Protein AF-A0A8X7SXX4-F1 (afdb_monomer_lite)

InterPro domains:
  IPR013894 RecQ mediated genome instability protein 1, OB-fold domain [PF08585] (83-228)
  IPR013894 RecQ mediated genome instability protein 1, OB-fold domain [PF08585] (248-287)
  IPR042470 RecQ mediated genome instability protein, N-terminal OB-fold domain superfamily [G3DSA:2.40.50.770] (73-298)
  IPR049363 RMI1, N-terminal domain [PF21000] (26-77)

Secondary structure (DSSP, 8-state):
----------------SS-HHHHHHHHHHSTT--B-HHHHHHHHHHHHHHTS-SS--HHHHHHHHHHHHHHS-HHHHBSS--S-TTTTT-SEEEESBTTBPEEEEEEEEEESSS-HHHHHHHHHHHHHHHHSPP---------S--SSSHHHHHHHHHHHHHHHTTSTTS---S-TTSHHHHHHHHHHTT-SS---PPP--EEEEEE-SS-SS-EEEEESS--TT--SSPPPGGG--SS-----SPPP--TT-EEEESSEEEETTEEEE-BTTEEEEE---HHHHHTHHHHHHHHHHHHTTPPPPPPPPPTT--

Foldseek 3Di:
DDDDDDPPDPDPPDPQLDDPLLVVVCCQVAVLFAWDSVLLSVQSVCCCPPPADVDDDPVVSNVSSVQVVQADFLLNGTDDFSDDPCLQQDQKDWAAAQRHWHKKFFLAKDFPVDALVVVLVLLVVVVVVVVDDPDDPPDPPPPDDDDPPPVVVVVVVVVVVVVVVVPPPDDDDDDPPVVVVVVVVVVCVVPPQRDDDPRDKMWTFIGSSHDPGTQIEIALDDDLLEDQRADDPVVPPDDDDPPPHRHYQEGSWMKIAHTFMRHNRYTHDDPPRMDGPGYYHVVSRVCHSLNSNQVSCVVVVHHRDDDDDPPDPD

Organism: NCBI:txid13291

Structure (mmCIF, N/CA/C/O backbone):
data_AF-A0A8X7SXX4-F1
#
_entry.id   AF-A0A8X7SXX4-F1
#
loop_
_atom_site.group_PDB
_atom_site.id
_atom_site.type_symbol
_atom_site.label_atom_id
_atom_site.label_alt_id
_atom_site.label_comp_id
_atom_site.label_asym_id
_atom_site.label_entity_id
_atom_site.label_seq_id
_atom_site.pdbx_PDB_ins_code
_atom_site.Cartn_x
_atom_site.Cartn_y
_atom_site.Cartn_z
_atom_site.occupancy
_atom_site.B_iso_or_equiv
_atom_site.auth_seq_id
_atom_site.auth_comp_id
_atom_site.auth_asym_id
_atom_site.auth_atom_id
_atom_site.pdbx_PDB_model_num
ATOM 1 N N . MET A 1 1 ? -3.575 -12.608 67.958 1.00 45.16 1 MET A N 1
ATOM 2 C CA . MET A 1 1 ? -3.398 -13.347 66.689 1.00 45.16 1 MET A CA 1
ATOM 3 C C . MET A 1 1 ? -4.067 -12.538 65.595 1.00 45.16 1 MET A C 1
ATOM 5 O O . MET A 1 1 ? -5.191 -12.101 65.791 1.00 45.16 1 MET A O 1
ATOM 9 N N . ALA A 1 2 ? -3.289 -12.184 64.574 1.00 38.66 2 ALA A N 1
ATOM 10 C CA . ALA A 1 2 ? -3.489 -11.009 63.735 1.00 38.66 2 ALA A CA 1
ATOM 11 C C . ALA A 1 2 ? -4.522 -11.199 62.613 1.00 38.66 2 ALA A C 1
ATOM 13 O O . ALA A 1 2 ? -4.644 -12.270 62.027 1.00 38.66 2 ALA A O 1
ATOM 14 N N . SER A 1 3 ? -5.224 -10.097 62.354 1.00 41.34 3 SER A N 1
ATOM 15 C CA . SER A 1 3 ? -6.199 -9.839 61.295 1.00 41.34 3 SER A CA 1
ATOM 16 C C . SER A 1 3 ? -5.570 -9.915 59.897 1.00 41.34 3 SER A C 1
ATOM 18 O O . SER A 1 3 ? -4.515 -9.326 59.660 1.00 41.34 3 SER A O 1
ATOM 20 N N . ALA A 1 4 ? -6.232 -10.616 58.973 1.00 41.28 4 ALA A N 1
ATOM 21 C CA . ALA A 1 4 ? -5.880 -10.658 57.558 1.00 41.28 4 ALA A CA 1
ATOM 22 C C . ALA A 1 4 ? -6.570 -9.500 56.817 1.00 41.28 4 ALA A C 1
ATOM 24 O O . ALA A 1 4 ? -7.784 -9.503 56.611 1.00 41.28 4 ALA A O 1
ATOM 25 N N . GLY A 1 5 ? -5.780 -8.493 56.442 1.00 37.94 5 GLY A N 1
ATOM 26 C CA . GLY A 1 5 ? -6.218 -7.354 55.643 1.00 37.94 5 GLY A CA 1
ATOM 27 C C . GLY A 1 5 ? -6.451 -7.735 54.181 1.00 37.94 5 GLY A C 1
ATOM 28 O O . GLY A 1 5 ? -5.571 -8.280 53.518 1.00 37.94 5 GLY A O 1
ATOM 29 N N . SER A 1 6 ? -7.642 -7.410 53.677 1.00 45.16 6 SER A N 1
ATOM 30 C CA . SER A 1 6 ? -7.956 -7.391 52.248 1.00 45.16 6 SER A CA 1
ATOM 31 C C . SER A 1 6 ? -7.298 -6.176 51.595 1.00 45.16 6 SER A C 1
ATOM 33 O O . SER A 1 6 ? -7.773 -5.051 51.737 1.00 45.16 6 SER A O 1
ATOM 35 N N . SER A 1 7 ? -6.209 -6.400 50.864 1.00 41.97 7 SER A N 1
ATOM 36 C CA . SER A 1 7 ? -5.606 -5.386 49.999 1.00 41.97 7 SER A CA 1
ATOM 37 C C . SER A 1 7 ? -6.405 -5.277 48.701 1.00 41.97 7 SER A C 1
ATOM 39 O O . SER A 1 7 ? -6.141 -5.981 47.727 1.00 41.97 7 SER A O 1
ATOM 41 N N . SER A 1 8 ? -7.393 -4.381 48.702 1.00 41.97 8 SER A N 1
ATOM 42 C CA . SER A 1 8 ? -8.000 -3.848 47.483 1.00 41.97 8 SER A CA 1
ATOM 43 C C . SER A 1 8 ? -6.924 -3.104 46.690 1.00 41.97 8 SER A C 1
ATOM 45 O O . SER A 1 8 ? -6.393 -2.081 47.128 1.00 41.97 8 SER A O 1
ATOM 47 N N . ARG A 1 9 ? -6.546 -3.660 45.539 1.00 45.72 9 ARG A N 1
ATOM 48 C CA . ARG A 1 9 ? -5.558 -3.086 44.628 1.00 45.72 9 ARG A CA 1
ATOM 49 C C . ARG A 1 9 ? -6.238 -1.961 43.843 1.00 45.72 9 ARG A C 1
ATOM 51 O O . ARG A 1 9 ? -6.818 -2.207 42.792 1.00 45.72 9 ARG A O 1
ATOM 58 N N . ASN A 1 10 ? -6.177 -0.736 44.363 1.00 44.62 10 ASN A N 1
ATOM 59 C CA . ASN A 1 10 ? -6.456 0.474 43.587 1.00 44.62 10 ASN A CA 1
ATOM 60 C C . ASN A 1 10 ? -5.426 0.563 42.451 1.00 44.62 10 ASN A C 1
ATOM 62 O O . ASN A 1 10 ? -4.288 0.977 42.672 1.00 44.62 10 ASN A O 1
ATOM 66 N N . GLN A 1 11 ? -5.804 0.140 41.244 1.00 46.06 11 GLN A N 1
ATOM 67 C CA . GLN A 1 11 ? -5.115 0.574 40.032 1.00 46.06 11 GLN A CA 1
ATOM 68 C C . GLN A 1 11 ? -5.484 2.045 39.792 1.00 46.06 11 GLN A C 1
ATOM 70 O O . GLN A 1 11 ? -6.673 2.371 39.835 1.00 46.06 11 GLN A O 1
ATOM 75 N N . PRO A 1 12 ? -4.511 2.945 39.568 1.00 45.12 12 PRO A N 1
ATOM 76 C CA . PRO A 1 12 ? -4.827 4.289 39.116 1.00 45.12 12 PRO A CA 1
ATOM 77 C C . PRO A 1 12 ? -5.514 4.171 37.755 1.00 45.12 12 PRO A C 1
ATOM 79 O O . PRO A 1 12 ? -5.000 3.501 36.860 1.00 45.12 12 PRO A O 1
ATOM 82 N N . ALA A 1 13 ? -6.688 4.788 37.613 1.00 44.53 13 ALA A N 1
ATOM 83 C CA . ALA A 1 13 ? -7.312 4.974 36.314 1.00 44.53 13 ALA A CA 1
ATOM 84 C C . ALA A 1 13 ? -6.315 5.748 35.445 1.00 44.53 13 ALA A C 1
ATOM 86 O O . ALA A 1 13 ? -6.066 6.931 35.678 1.00 44.53 13 ALA A O 1
ATOM 87 N N . THR A 1 14 ? -5.675 5.064 34.503 1.00 50.44 14 THR A N 1
ATOM 88 C CA . THR A 1 14 ? -4.884 5.726 33.478 1.00 50.44 14 THR A CA 1
ATOM 89 C C . THR A 1 14 ? -5.873 6.560 32.673 1.00 50.44 14 THR A C 1
ATOM 91 O O . THR A 1 14 ? -6.772 6.020 32.028 1.00 50.44 14 THR A O 1
ATOM 94 N N . ASN A 1 15 ? -5.770 7.887 32.775 1.00 59.28 15 ASN A N 1
ATOM 95 C CA . ASN A 1 15 ? -6.481 8.813 31.898 1.00 59.28 15 ASN A CA 1
ATOM 96 C C . ASN A 1 15 ? -5.912 8.631 30.487 1.00 59.28 15 ASN A C 1
ATOM 98 O O . ASN A 1 15 ? -5.063 9.399 30.049 1.00 59.28 15 ASN A O 1
ATOM 102 N N . SER A 1 16 ? -6.311 7.557 29.809 1.00 74.62 16 SER A N 1
ATOM 103 C CA . SER A 1 16 ? -5.963 7.350 28.414 1.00 74.62 16 SER A CA 1
ATOM 104 C C . SER A 1 16 ? -6.701 8.405 27.602 1.00 74.62 16 SER A C 1
ATOM 106 O O . SER A 1 16 ? -7.929 8.494 27.660 1.00 74.62 16 SER A O 1
ATOM 108 N N . VAL A 1 17 ? -5.943 9.213 26.864 1.00 88.69 17 VAL A N 1
ATOM 109 C CA . VAL A 1 17 ? -6.475 10.226 25.942 1.00 88.69 17 VAL A CA 1
ATOM 110 C C . VAL A 1 17 ? -7.283 9.568 24.814 1.00 88.69 17 VAL A C 1
ATOM 112 O O . VAL A 1 17 ? -8.160 10.192 24.222 1.00 88.69 17 VAL A O 1
ATOM 115 N N . VAL A 1 18 ? -7.048 8.277 24.558 1.00 93.19 18 VAL A N 1
ATOM 116 C CA . VAL A 1 18 ? -7.695 7.498 23.502 1.00 93.19 18 VAL A CA 1
ATOM 117 C C . VAL A 1 18 ? -9.044 6.946 23.980 1.00 93.19 18 VAL A C 1
ATOM 119 O O . VAL A 1 18 ? -9.093 6.095 24.874 1.00 93.19 18 VAL A O 1
ATOM 122 N N . PRO A 1 19 ? -10.168 7.331 23.348 1.00 94.06 19 PRO A N 1
ATOM 123 C CA . PRO A 1 19 ? -11.470 6.776 23.697 1.00 94.06 19 PRO A CA 1
ATOM 124 C C . PRO A 1 19 ? -11.554 5.272 23.399 1.00 94.06 19 PRO A C 1
ATOM 126 O O . PRO A 1 19 ? -11.211 4.818 22.306 1.00 94.06 19 PRO A O 1
ATOM 129 N N . ALA A 1 20 ? -12.112 4.487 24.325 1.00 94.88 20 ALA A N 1
ATOM 130 C CA . ALA A 1 20 ? -12.227 3.030 24.173 1.00 94.88 20 ALA A CA 1
ATOM 131 C C . ALA A 1 20 ? -12.989 2.595 22.902 1.00 94.88 20 ALA A C 1
ATOM 133 O O . ALA A 1 20 ? -12.678 1.557 22.309 1.00 94.88 20 ALA A O 1
ATOM 134 N N . VAL A 1 21 ? -13.963 3.401 22.459 1.00 96.12 21 VAL A N 1
ATOM 135 C CA . VAL A 1 21 ? -14.714 3.201 21.209 1.00 96.12 21 VAL A CA 1
ATOM 136 C C . VAL A 1 21 ? -13.793 3.206 19.985 1.00 96.12 21 VAL A C 1
ATOM 138 O O . VAL A 1 21 ? -13.957 2.359 19.106 1.00 96.12 21 VAL A O 1
ATOM 141 N N . LEU A 1 22 ? -12.792 4.088 19.948 1.00 96.69 22 LEU A N 1
ATOM 142 C CA . LEU A 1 22 ? -11.830 4.173 18.851 1.00 96.69 22 LEU A CA 1
ATOM 143 C C . LEU A 1 22 ? -10.960 2.915 18.781 1.00 96.69 22 LEU A C 1
ATOM 145 O O . LEU A 1 22 ? -10.872 2.279 17.730 1.00 96.69 22 LEU A O 1
ATOM 149 N N . SER A 1 23 ? -10.383 2.495 19.910 1.00 96.62 23 SER A N 1
ATOM 150 C CA . SER A 1 23 ? -9.564 1.278 19.969 1.00 96.62 23 SER A CA 1
ATOM 151 C C . SER A 1 23 ? -10.379 0.027 19.634 1.00 96.62 23 SER A C 1
ATOM 153 O O . SER A 1 23 ? -9.883 -0.881 18.966 1.00 96.62 23 SER A O 1
ATOM 155 N N . SER A 1 24 ? -11.638 -0.035 20.081 1.00 97.12 24 SER A N 1
ATOM 156 C CA . SER A 1 24 ? -12.545 -1.131 19.734 1.00 97.12 24 SER A CA 1
ATOM 157 C C . SER A 1 24 ? -12.860 -1.152 18.240 1.00 97.12 24 SER A C 1
ATOM 159 O O . SER A 1 24 ? -12.892 -2.226 17.641 1.00 97.12 24 SER A O 1
ATOM 161 N N . TRP A 1 25 ? -13.081 0.014 17.631 1.00 97.94 25 TRP A N 1
ATOM 162 C CA . TRP A 1 25 ? -13.337 0.124 16.200 1.00 97.94 25 TRP A CA 1
ATOM 163 C C . TRP A 1 25 ? -12.118 -0.293 15.370 1.00 97.94 25 TRP A C 1
ATOM 165 O O . TRP A 1 25 ? -12.267 -1.097 14.453 1.00 97.94 25 TRP A O 1
ATOM 175 N N . LEU A 1 26 ? -10.912 0.167 15.727 1.00 97.31 26 LEU A N 1
ATOM 176 C CA . LEU A 1 26 ? -9.669 -0.213 15.041 1.00 97.31 26 LEU A CA 1
ATOM 177 C C . LEU A 1 26 ? -9.441 -1.726 15.094 1.00 97.31 26 LEU A C 1
ATOM 179 O O . LEU A 1 26 ? -9.189 -2.340 14.061 1.00 97.31 26 LEU A O 1
ATOM 183 N N . ARG A 1 27 ? -9.623 -2.345 16.269 1.00 96.44 27 ARG A N 1
ATOM 184 C CA . ARG A 1 27 ? -9.527 -3.806 16.432 1.00 96.44 27 ARG A CA 1
ATOM 185 C C . ARG A 1 27 ? -10.579 -4.564 15.623 1.00 96.44 27 ARG A C 1
ATOM 187 O O . ARG A 1 27 ? -10.294 -5.642 15.117 1.00 96.44 27 ARG A O 1
ATOM 194 N N . ALA A 1 28 ? -11.785 -4.018 15.490 1.00 96.81 28 ALA A N 1
ATOM 195 C CA . ALA A 1 28 ? -12.828 -4.626 14.669 1.00 96.81 28 ALA A CA 1
ATOM 196 C C . ALA A 1 28 ? -12.540 -4.481 13.164 1.00 96.81 28 ALA A C 1
ATOM 198 O O . ALA A 1 28 ? -12.795 -5.408 12.396 1.00 96.81 28 ALA A O 1
ATOM 199 N N . ARG A 1 29 ? -12.008 -3.330 12.734 1.00 96.94 29 ARG A N 1
ATOM 200 C CA . ARG A 1 29 ? -11.722 -3.032 11.325 1.00 96.94 29 ARG A CA 1
ATOM 201 C C . ARG A 1 29 ? -10.454 -3.724 10.818 1.00 96.94 29 ARG A C 1
ATOM 203 O O . ARG A 1 29 ? -10.450 -4.212 9.686 1.00 96.94 29 ARG A O 1
ATOM 210 N N . TYR A 1 30 ? -9.419 -3.786 11.651 1.00 97.19 30 TYR A N 1
ATOM 211 C CA . TYR A 1 30 ? -8.097 -4.334 11.342 1.00 97.19 30 TYR A CA 1
ATOM 212 C C . TYR A 1 30 ? -7.694 -5.406 12.373 1.00 97.19 30 TYR A C 1
ATOM 214 O O . TYR A 1 30 ? -6.759 -5.221 13.147 1.00 97.19 30 TYR A O 1
ATOM 222 N N . PRO A 1 31 ? -8.387 -6.555 12.404 1.00 95.81 31 PRO A N 1
ATOM 223 C CA . PRO A 1 31 ? -8.278 -7.540 13.488 1.00 95.81 31 PRO A CA 1
ATOM 224 C C . PRO A 1 31 ? -6.948 -8.300 13.562 1.00 95.81 31 PRO A C 1
ATOM 226 O O . PRO A 1 31 ? -6.726 -9.044 14.518 1.00 95.81 31 PRO A O 1
ATOM 229 N N . THR A 1 32 ? -6.084 -8.192 12.553 1.00 96.25 32 THR A N 1
ATOM 230 C CA . THR A 1 32 ? -4.727 -8.763 12.593 1.00 96.25 32 THR A CA 1
ATOM 231 C C . THR A 1 32 ? -3.668 -7.738 12.967 1.00 96.25 32 THR A C 1
ATOM 233 O O . THR A 1 32 ? -2.547 -8.135 13.249 1.00 96.25 32 THR A O 1
ATOM 236 N N . MET A 1 33 ? -3.998 -6.446 12.939 1.00 95.69 33 MET A N 1
ATOM 237 C CA . MET A 1 33 ? -3.056 -5.364 13.177 1.00 95.69 33 MET A CA 1
ATOM 238 C C . MET A 1 33 ? -3.139 -4.907 14.631 1.00 95.69 33 MET A C 1
ATOM 240 O O . MET A 1 33 ? -4.225 -4.661 15.158 1.00 95.69 33 MET A O 1
ATOM 244 N N . THR A 1 34 ? -1.977 -4.714 15.244 1.00 97.06 34 THR A N 1
ATOM 245 C CA . THR A 1 34 ? -1.856 -4.028 16.531 1.00 97.06 34 THR A CA 1
ATOM 246 C C . THR A 1 34 ? -1.282 -2.643 16.273 1.00 97.06 34 THR A C 1
ATOM 248 O O . THR A 1 34 ? -0.132 -2.518 15.859 1.00 97.06 34 THR A O 1
ATOM 251 N N . VAL A 1 35 ? -2.099 -1.610 16.482 1.00 97.25 35 VAL A N 1
ATOM 252 C CA . VAL A 1 35 ? -1.667 -0.208 16.381 1.00 97.25 35 VAL A CA 1
ATOM 253 C C . VAL A 1 35 ? -0.762 0.117 17.567 1.00 97.25 35 VAL A C 1
ATOM 255 O O . VAL A 1 35 ? -1.094 -0.253 18.696 1.00 97.25 35 VAL A O 1
ATOM 258 N N . ARG A 1 36 ? 0.353 0.809 17.314 1.00 97.50 36 ARG A N 1
ATOM 259 C CA . ARG A 1 36 ? 1.262 1.292 18.358 1.00 97.50 36 ARG A CA 1
ATOM 260 C C . ARG A 1 36 ? 0.531 2.304 19.239 1.00 97.50 36 ARG A C 1
ATOM 262 O O . ARG A 1 36 ? -0.036 3.273 18.732 1.00 97.50 36 ARG A O 1
ATOM 269 N N . GLN A 1 37 ? 0.539 2.086 20.553 1.00 96.44 37 GLN A N 1
ATOM 270 C CA . GLN A 1 37 ? -0.236 2.915 21.486 1.00 96.44 37 GLN A CA 1
ATOM 271 C C . GLN A 1 37 ? 0.242 4.373 21.485 1.00 96.44 37 GLN A C 1
ATOM 273 O O . GLN A 1 37 ? -0.587 5.274 21.412 1.00 96.44 37 GLN A O 1
ATOM 278 N N . GLU A 1 38 ? 1.559 4.592 21.477 1.00 96.75 38 GLU A N 1
ATOM 279 C CA . GLU A 1 38 ? 2.169 5.931 21.443 1.00 96.75 38 GLU A CA 1
ATOM 280 C C . GLU A 1 38 ? 1.776 6.707 20.177 1.00 96.75 38 GLU A C 1
ATOM 282 O O . GLU A 1 38 ? 1.429 7.884 20.242 1.00 96.75 38 GLU A O 1
ATOM 287 N N . TRP A 1 39 ? 1.749 6.027 19.023 1.00 97.75 39 TRP A N 1
ATOM 288 C CA . TRP A 1 39 ? 1.291 6.623 17.766 1.00 97.75 39 TRP A CA 1
ATOM 289 C C . TRP A 1 39 ? -0.192 7.005 17.837 1.00 97.75 39 TRP A C 1
ATOM 291 O O . TRP A 1 39 ? -0.580 8.087 17.400 1.00 97.75 39 TRP A O 1
ATOM 301 N N . LEU A 1 40 ? -1.033 6.135 18.407 1.00 97.69 40 LEU A N 1
ATOM 302 C CA . LEU A 1 40 ? -2.470 6.382 18.517 1.00 97.69 40 LEU A CA 1
ATOM 303 C C . LEU A 1 40 ? -2.786 7.538 19.475 1.00 97.69 40 LEU A C 1
ATOM 305 O O . LEU A 1 40 ? -3.660 8.348 19.169 1.00 97.69 40 LEU A O 1
ATOM 309 N N . GLU A 1 41 ? -2.085 7.621 20.605 1.00 97.06 41 GLU A N 1
ATOM 310 C CA . GLU A 1 41 ? -2.193 8.726 21.565 1.00 97.06 41 GLU A CA 1
ATOM 311 C C . GLU A 1 41 ? -1.802 10.052 20.912 1.00 97.06 41 GLU A C 1
ATOM 313 O O . GLU A 1 41 ? -2.634 10.958 20.855 1.00 97.06 41 GLU A O 1
ATOM 318 N N . GLY A 1 42 ? -0.615 10.120 20.298 1.00 96.69 42 GLY A N 1
ATOM 319 C CA . GLY A 1 42 ? -0.161 11.322 19.595 1.00 96.69 42 GLY A CA 1
ATOM 320 C C . GLY A 1 42 ? -1.076 11.720 18.431 1.00 96.69 42 GLY A C 1
ATOM 321 O O . GLY A 1 42 ? -1.344 12.902 18.222 1.00 96.69 42 GLY A O 1
ATOM 322 N N . CYS A 1 43 ? -1.632 10.747 17.702 1.00 96.81 43 CYS A N 1
ATOM 323 C CA . CYS A 1 43 ? -2.606 11.006 16.641 1.00 96.81 43 CYS A CA 1
ATOM 324 C C . CYS A 1 43 ? -3.894 11.637 17.188 1.00 96.81 43 CYS A C 1
ATOM 326 O O . CYS A 1 43 ? -4.405 12.601 16.616 1.00 96.81 43 CYS A O 1
ATOM 328 N N . VAL A 1 44 ? -4.438 11.109 18.290 1.00 96.00 44 VAL A N 1
ATOM 329 C CA . VAL A 1 44 ? -5.652 11.659 18.908 1.00 96.00 44 VAL A CA 1
ATOM 330 C C . VAL A 1 44 ? -5.391 13.061 19.453 1.00 96.00 44 VAL A C 1
ATOM 332 O O . VAL A 1 44 ? -6.196 13.950 19.187 1.00 96.00 44 VAL A O 1
ATOM 335 N N . GLU A 1 45 ? -4.277 13.278 20.151 1.00 95.06 45 GLU A N 1
ATOM 336 C CA . GLU A 1 45 ? -3.881 14.598 20.660 1.00 95.06 45 GLU A CA 1
ATOM 337 C C . GLU A 1 45 ? -3.777 15.619 19.526 1.00 95.06 45 GLU A C 1
ATOM 339 O O . GLU A 1 45 ? -4.477 16.634 19.545 1.00 95.06 45 GLU A O 1
ATOM 344 N N . TYR A 1 46 ? -3.026 15.291 18.471 1.00 95.00 46 TYR A N 1
ATOM 345 C CA . TYR A 1 46 ? -2.911 16.133 17.285 1.00 95.00 46 TYR A CA 1
ATOM 346 C C . TYR A 1 46 ? -4.280 16.478 16.690 1.00 95.00 46 TYR A C 1
ATOM 348 O O . TYR A 1 46 ? -4.549 17.637 16.375 1.00 95.00 46 TYR A O 1
ATOM 356 N N . LEU A 1 47 ? -5.174 15.496 16.540 1.00 94.75 47 LEU A N 1
ATOM 357 C CA . LEU A 1 47 ? -6.494 15.723 15.951 1.00 94.75 47 LEU A CA 1
ATOM 358 C C . LEU A 1 47 ? -7.380 16.622 16.819 1.00 94.75 47 LEU A C 1
ATOM 360 O O . LEU A 1 47 ? -8.122 17.439 16.269 1.00 94.75 47 LEU A O 1
ATOM 364 N N . LEU A 1 48 ? -7.313 16.479 18.145 1.00 92.19 48 LEU A N 1
ATOM 365 C CA . LEU A 1 48 ? -8.050 17.318 19.091 1.00 92.19 48 LEU A CA 1
ATOM 366 C C . LEU A 1 48 ? -7.555 18.771 19.088 1.00 92.19 48 LEU A C 1
ATOM 368 O O . LEU A 1 48 ? -8.362 19.673 19.307 1.00 92.19 48 LEU A O 1
ATOM 372 N N . GLU A 1 49 ? -6.270 18.998 18.813 1.00 91.62 49 GLU A N 1
ATOM 373 C CA . GLU A 1 49 ? -5.664 20.334 18.776 1.00 91.62 49 GLU A CA 1
ATOM 374 C C . GLU A 1 49 ? -5.800 21.040 17.418 1.00 91.62 49 GLU A C 1
ATOM 376 O O . GLU A 1 49 ? -6.023 22.249 17.372 1.00 91.62 49 GLU A O 1
ATOM 381 N N . SER A 1 50 ? -5.653 20.307 16.310 1.00 87.06 50 SER A N 1
ATOM 382 C CA . SER A 1 50 ? -5.394 20.903 14.988 1.00 87.06 50 SER A CA 1
ATOM 383 C C . SER A 1 50 ? -6.563 20.855 14.004 1.00 87.06 50 SER A C 1
ATOM 385 O O . SER A 1 50 ? -6.691 21.741 13.160 1.00 87.06 50 SER A O 1
ATOM 387 N N . ALA A 1 51 ? -7.400 19.816 14.068 1.00 73.50 51 ALA A N 1
ATOM 388 C CA . ALA A 1 51 ? -8.260 19.447 12.939 1.00 73.50 51 ALA A CA 1
ATOM 389 C C . ALA A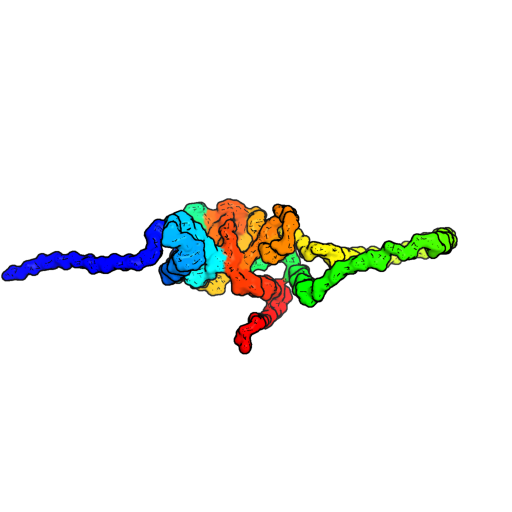 1 51 ? -9.740 19.300 13.304 1.00 73.50 51 ALA A C 1
ATOM 391 O O . ALA A 1 51 ? -10.612 19.342 12.430 1.00 73.50 51 ALA A O 1
ATOM 392 N N . LEU A 1 52 ? -10.043 19.079 14.581 1.00 82.56 52 LEU A N 1
ATOM 393 C CA . LEU A 1 52 ? -11.389 18.778 15.040 1.00 82.56 52 LEU A CA 1
ATOM 394 C C . LEU A 1 52 ? -12.047 19.981 15.727 1.00 82.56 52 LEU A C 1
ATOM 396 O O . LEU A 1 52 ? -11.375 20.826 16.312 1.00 82.56 52 LEU A O 1
ATOM 400 N N . PRO A 1 53 ? -13.391 20.069 15.691 1.00 80.06 53 PRO A N 1
ATOM 401 C CA . PRO A 1 53 ? -14.104 21.027 16.526 1.00 80.06 53 PRO A CA 1
ATOM 402 C C . PRO A 1 53 ? -13.807 20.749 18.004 1.00 80.06 53 PRO A C 1
ATOM 404 O O . PRO A 1 53 ? -13.573 19.602 18.373 1.00 80.06 53 PRO A O 1
ATOM 407 N N . ALA A 1 54 ? -13.940 21.767 18.862 1.00 76.81 54 ALA A N 1
ATOM 408 C CA . ALA A 1 54 ? -13.615 21.700 20.296 1.00 76.81 54 ALA A CA 1
ATOM 409 C C . ALA A 1 54 ? -14.257 20.525 21.072 1.00 76.81 54 ALA A C 1
ATOM 411 O O . ALA A 1 54 ? -13.824 20.195 22.173 1.00 76.81 54 ALA A O 1
ATOM 412 N N . ARG A 1 55 ? -15.315 19.907 20.528 1.00 81.00 55 ARG A N 1
ATOM 413 C CA . ARG A 1 55 ? -15.907 18.655 21.019 1.00 81.00 55 ARG A CA 1
ATOM 414 C C . ARG A 1 55 ? -16.248 17.742 19.835 1.00 81.00 55 ARG A C 1
ATOM 416 O O . ARG A 1 55 ? -17.368 17.820 19.321 1.00 81.00 55 ARG A O 1
ATOM 423 N N . PRO A 1 56 ? -15.316 16.904 19.355 1.00 88.81 56 PRO A N 1
ATOM 424 C CA . PRO A 1 56 ? -15.614 15.981 18.274 1.00 88.81 56 PRO A CA 1
ATOM 425 C C . PRO A 1 56 ? -16.492 14.834 18.762 1.00 88.81 56 PRO A C 1
ATOM 427 O O . PRO A 1 56 ? -16.398 14.385 19.900 1.00 88.81 56 PRO A O 1
ATOM 430 N N . THR A 1 57 ? -17.341 14.331 17.870 1.00 92.25 57 THR A N 1
ATOM 431 C CA . THR A 1 57 ? -18.039 13.063 18.110 1.00 92.25 57 THR A CA 1
ATOM 432 C C . THR A 1 57 ? -17.079 11.892 17.910 1.00 92.25 57 THR A C 1
ATOM 434 O O . THR A 1 57 ? -16.172 11.984 17.076 1.00 92.25 57 THR A O 1
ATOM 437 N N . ASP A 1 58 ? -17.341 10.760 18.568 1.00 94.12 58 ASP A N 1
ATOM 438 C CA . ASP A 1 58 ? -16.585 9.515 18.366 1.00 94.12 58 ASP A CA 1
ATOM 439 C C . ASP A 1 58 ? -16.486 9.132 16.884 1.00 94.12 58 ASP A C 1
ATOM 441 O O . ASP A 1 58 ? -15.442 8.697 16.410 1.00 94.12 58 ASP A O 1
ATOM 445 N N . ARG A 1 59 ? -17.561 9.351 16.113 1.00 94.88 59 ARG A N 1
ATOM 446 C CA . ARG A 1 59 ? -17.595 9.074 14.670 1.00 94.88 59 ARG A CA 1
ATOM 447 C C . ARG A 1 59 ? -16.614 9.948 13.892 1.00 94.88 59 ARG A C 1
ATOM 449 O O . ARG A 1 59 ? -15.968 9.460 12.966 1.00 94.88 59 ARG A O 1
ATOM 456 N N . THR A 1 60 ? -16.529 11.233 14.233 1.00 94.62 60 THR A N 1
ATOM 457 C CA . THR A 1 60 ? -15.593 12.158 13.583 1.00 94.62 60 THR A CA 1
ATOM 458 C C . THR A 1 60 ? -14.160 11.769 13.914 1.00 94.62 60 THR A C 1
ATOM 460 O O . THR A 1 60 ? -13.339 11.701 13.002 1.00 94.62 60 THR A O 1
ATOM 463 N N . LEU A 1 61 ? -13.888 11.456 15.184 1.00 95.44 61 LEU A N 1
ATOM 464 C CA . LEU A 1 61 ? -12.568 11.028 15.630 1.00 95.44 61 LEU A CA 1
ATOM 465 C C . LEU A 1 61 ? -12.149 9.721 14.943 1.00 95.44 61 LEU A C 1
ATOM 467 O O . LEU A 1 61 ? -11.101 9.692 14.317 1.00 95.44 61 LEU A O 1
ATOM 471 N N . ILE A 1 62 ? -13.007 8.692 14.932 1.00 97.44 62 ILE A N 1
ATOM 472 C CA . ILE A 1 62 ? -12.767 7.429 14.209 1.00 97.44 62 ILE A CA 1
ATOM 473 C C . ILE A 1 62 ? -12.407 7.678 12.747 1.00 97.44 62 ILE A C 1
ATOM 475 O O . ILE A 1 62 ? -11.431 7.120 12.247 1.00 97.44 62 ILE A O 1
ATOM 479 N N . ARG A 1 63 ? -13.189 8.511 12.051 1.00 97.06 63 ARG A N 1
ATOM 480 C CA . ARG A 1 63 ? -12.945 8.800 10.636 1.00 97.06 63 ARG A CA 1
ATOM 481 C C . ARG A 1 63 ? -11.584 9.464 10.432 1.00 97.06 63 ARG A C 1
ATOM 483 O O . ARG A 1 63 ? -10.853 9.038 9.546 1.00 97.06 63 ARG A O 1
ATOM 490 N N . GLN A 1 64 ? -11.258 10.475 11.237 1.00 97.12 64 GLN A N 1
ATOM 491 C CA . GLN A 1 64 ? -10.005 11.217 11.097 1.00 97.12 64 GLN A CA 1
ATOM 492 C C . GLN A 1 64 ? -8.789 10.387 11.513 1.00 97.12 64 GLN A C 1
ATOM 494 O O . GLN A 1 64 ? -7.811 10.351 10.779 1.00 97.12 64 GLN A O 1
ATOM 499 N N . THR A 1 65 ? -8.859 9.637 12.613 1.00 97.56 65 THR A N 1
ATOM 500 C CA . THR A 1 65 ? -7.787 8.711 13.006 1.00 97.56 65 THR A CA 1
ATOM 501 C C . THR A 1 65 ? -7.565 7.642 11.940 1.00 97.56 65 THR A C 1
ATOM 503 O O . THR A 1 65 ? -6.425 7.333 11.606 1.00 97.56 65 THR A O 1
ATOM 506 N N . ASN A 1 66 ? -8.635 7.094 11.354 1.00 98.25 66 ASN A N 1
ATOM 507 C CA . ASN A 1 66 ? -8.486 6.157 10.246 1.00 98.25 66 ASN A CA 1
ATOM 508 C C . ASN A 1 66 ? -7.838 6.821 9.027 1.00 98.25 66 ASN A C 1
ATOM 510 O O . ASN A 1 66 ? -6.995 6.204 8.392 1.00 98.25 66 ASN A O 1
ATOM 514 N N . GLN A 1 67 ? -8.204 8.063 8.704 1.00 97.62 67 GLN A N 1
ATOM 515 C CA . GLN A 1 67 ? -7.563 8.806 7.621 1.00 97.62 67 GLN A CA 1
ATOM 516 C C . GLN A 1 67 ? -6.063 8.996 7.891 1.00 97.62 67 GLN A C 1
ATOM 518 O O . GLN A 1 67 ? -5.258 8.676 7.025 1.00 97.62 67 GLN A O 1
ATOM 523 N N . GLN A 1 68 ? -5.680 9.401 9.104 1.00 97.75 68 GLN A N 1
ATOM 524 C CA . GLN A 1 68 ? -4.273 9.506 9.510 1.00 97.75 68 GLN A CA 1
ATOM 525 C C . GLN A 1 68 ? -3.535 8.165 9.375 1.00 97.75 68 GLN A C 1
ATOM 527 O O . GLN A 1 68 ? -2.449 8.121 8.809 1.00 97.75 68 GLN A O 1
ATOM 532 N N . LEU A 1 69 ? -4.148 7.050 9.786 1.00 98.31 69 LEU A N 1
ATOM 533 C CA . LEU A 1 69 ? -3.569 5.711 9.612 1.00 98.31 69 LEU A CA 1
ATOM 534 C C . LEU A 1 69 ? -3.345 5.352 8.132 1.00 98.31 69 LEU A C 1
ATOM 536 O O . LEU A 1 69 ? -2.343 4.726 7.791 1.00 98.31 69 LEU A O 1
ATOM 540 N N . LEU A 1 70 ? -4.264 5.732 7.237 1.00 98.12 70 LEU A N 1
ATOM 541 C CA . LEU A 1 70 ? -4.117 5.458 5.803 1.00 98.12 70 LEU A CA 1
ATOM 542 C C . LEU A 1 70 ? -2.930 6.214 5.184 1.00 98.12 70 LEU A C 1
ATOM 544 O O . LEU A 1 70 ? -2.321 5.697 4.246 1.00 98.12 70 LEU A O 1
ATOM 548 N N . HIS A 1 71 ? -2.563 7.368 5.743 1.00 97.75 71 HIS A N 1
ATOM 549 C CA . HIS A 1 71 ? -1.429 8.189 5.304 1.00 97.75 71 HIS A CA 1
ATOM 550 C C . HIS A 1 71 ? -0.136 7.987 6.113 1.00 97.75 71 HIS A C 1
ATOM 552 O O . HIS A 1 71 ? 0.902 8.512 5.730 1.00 97.75 71 HIS A O 1
ATOM 558 N N . ALA A 1 72 ? -0.165 7.213 7.198 1.00 98.06 72 ALA A N 1
ATOM 559 C CA . ALA A 1 72 ? 1.020 6.901 7.995 1.00 98.06 72 ALA A CA 1
ATOM 560 C C . ALA A 1 72 ? 1.788 5.695 7.435 1.00 98.06 72 ALA A C 1
ATOM 562 O O . ALA A 1 72 ? 1.184 4.799 6.838 1.00 98.06 72 ALA A O 1
ATOM 563 N N . ASP A 1 73 ? 3.098 5.621 7.681 1.00 98.31 73 ASP A N 1
ATOM 564 C CA . ASP A 1 73 ? 3.854 4.388 7.458 1.00 98.31 73 ASP A CA 1
ATOM 565 C C . ASP A 1 73 ? 3.418 3.302 8.454 1.00 98.31 73 ASP A C 1
ATOM 567 O O . ASP A 1 73 ? 3.247 3.554 9.654 1.00 98.31 73 ASP A O 1
ATOM 571 N N . LEU A 1 74 ? 3.205 2.074 7.969 1.00 98.19 74 LEU A N 1
ATOM 572 C CA . LEU A 1 74 ? 2.917 0.931 8.840 1.00 98.19 74 LEU A CA 1
ATOM 573 C C . LEU A 1 74 ? 4.080 0.631 9.791 1.00 98.19 74 LEU A C 1
ATOM 575 O O . LEU A 1 74 ? 3.819 0.172 10.902 1.00 98.19 74 LEU A O 1
ATOM 579 N N . ALA A 1 75 ? 5.324 0.933 9.408 1.00 97.25 75 ALA A N 1
ATOM 580 C CA . ALA A 1 75 ? 6.486 0.773 10.286 1.00 97.25 75 ALA A CA 1
ATOM 581 C C . ALA A 1 75 ? 6.389 1.647 11.553 1.00 97.25 75 ALA A C 1
ATOM 583 O O . ALA A 1 75 ? 6.795 1.232 12.642 1.00 97.25 75 ALA A O 1
ATOM 584 N N . ASP A 1 76 ? 5.784 2.830 11.433 1.00 97.56 76 ASP A N 1
ATOM 585 C CA . ASP A 1 76 ? 5.649 3.795 12.528 1.00 97.56 76 ASP A CA 1
ATOM 586 C C . ASP A 1 76 ? 4.347 3.618 13.313 1.00 97.56 76 ASP A C 1
ATOM 588 O O . ASP A 1 76 ? 4.306 3.795 14.531 1.00 97.56 76 ASP A O 1
ATOM 592 N N . SER A 1 77 ? 3.269 3.254 12.618 1.00 97.75 77 SER A N 1
ATOM 593 C CA . SER A 1 77 ? 1.920 3.193 13.195 1.00 97.75 77 SER A CA 1
ATOM 594 C C . SER A 1 77 ? 1.560 1.842 13.814 1.00 97.75 77 SER A C 1
ATOM 596 O O . SER A 1 77 ? 0.576 1.743 14.555 1.00 97.75 77 SER A O 1
ATOM 598 N N . THR A 1 78 ? 2.340 0.790 13.557 1.00 97.56 78 THR A N 1
ATOM 599 C CA . THR A 1 78 ? 2.056 -0.562 14.057 1.00 97.56 78 THR A CA 1
ATOM 600 C C . THR A 1 78 ? 3.141 -1.086 14.992 1.00 97.56 78 THR A C 1
ATOM 602 O O . THR A 1 78 ? 4.309 -0.699 14.927 1.00 97.56 78 THR A O 1
ATOM 605 N N . GLU A 1 79 ? 2.731 -1.972 15.896 1.00 96.44 79 GLU A N 1
ATOM 606 C CA . GLU A 1 79 ? 3.614 -2.551 16.909 1.00 96.44 79 GLU A CA 1
ATOM 607 C C . GLU A 1 79 ? 4.464 -3.699 16.351 1.00 96.44 79 GLU A C 1
ATOM 609 O O . GLU A 1 79 ? 5.617 -3.857 16.727 1.00 96.44 79 GLU A O 1
ATOM 614 N N . ASN A 1 80 ? 3.883 -4.529 15.478 1.00 95.31 80 ASN A N 1
ATOM 615 C CA . ASN A 1 80 ? 4.517 -5.737 14.955 1.00 95.31 80 ASN A CA 1
ATOM 616 C C . ASN A 1 80 ? 4.051 -6.029 13.526 1.00 95.31 80 ASN A C 1
ATOM 618 O O . ASN A 1 80 ? 2.924 -5.691 13.151 1.00 95.31 80 ASN A O 1
ATOM 622 N N . GLY A 1 81 ? 4.882 -6.768 12.788 1.00 93.69 81 GLY A N 1
ATOM 623 C CA . GLY A 1 81 ? 4.527 -7.329 11.489 1.00 93.69 81 GLY A CA 1
ATOM 624 C C . GLY A 1 81 ? 3.376 -8.331 11.572 1.00 93.69 81 GLY A C 1
ATOM 625 O O . GLY A 1 81 ? 3.207 -9.054 12.558 1.00 93.69 81 GLY A O 1
ATOM 626 N N . VAL A 1 82 ? 2.576 -8.377 10.511 1.00 95.75 82 VAL A N 1
ATOM 627 C CA . VAL A 1 82 ? 1.404 -9.258 10.381 1.00 95.75 82 VAL A CA 1
ATOM 628 C C . VAL A 1 82 ? 1.639 -10.402 9.395 1.00 95.75 82 VAL A C 1
ATOM 630 O O . VAL A 1 82 ? 0.824 -11.327 9.316 1.00 95.75 82 VAL A O 1
ATOM 633 N N . LEU A 1 83 ? 2.736 -10.363 8.635 1.00 96.25 83 LEU A N 1
ATOM 634 C CA . LEU A 1 83 ? 3.096 -11.415 7.695 1.00 96.25 83 LEU A CA 1
ATOM 635 C C . LEU A 1 83 ? 3.778 -12.597 8.409 1.00 96.25 83 LEU A C 1
ATOM 637 O O . LEU A 1 83 ? 4.659 -12.402 9.244 1.00 96.25 83 LEU A O 1
ATOM 641 N N . PRO A 1 84 ? 3.427 -13.852 8.068 1.00 93.81 84 PRO A N 1
ATOM 642 C CA . PRO A 1 84 ? 4.177 -15.015 8.537 1.00 93.81 84 PRO A CA 1
ATOM 643 C C . PRO A 1 84 ? 5.633 -14.975 8.046 1.00 93.81 84 PRO A C 1
ATOM 645 O O . PRO A 1 84 ? 5.870 -14.736 6.864 1.00 93.81 84 PRO A O 1
ATOM 648 N N . ALA A 1 85 ? 6.600 -15.296 8.910 1.00 92.88 85 ALA A N 1
ATOM 649 C CA . ALA A 1 85 ? 8.032 -15.259 8.570 1.00 92.88 85 ALA A CA 1
ATOM 650 C C . ALA A 1 85 ? 8.418 -16.148 7.366 1.00 92.88 85 ALA A C 1
ATOM 652 O O . ALA A 1 85 ? 9.361 -15.864 6.636 1.00 92.88 85 ALA A O 1
ATOM 653 N N . ASP A 1 86 ? 7.671 -17.224 7.130 1.00 94.38 86 ASP A N 1
ATOM 654 C CA . ASP A 1 86 ? 7.865 -18.179 6.038 1.00 94.38 86 ASP A CA 1
ATOM 655 C C . ASP A 1 86 ? 6.970 -17.894 4.814 1.00 94.38 86 ASP A C 1
ATOM 657 O O . ASP A 1 86 ? 6.885 -18.717 3.901 1.00 94.38 86 ASP A O 1
ATOM 661 N N . VAL A 1 87 ? 6.290 -16.741 4.749 1.00 95.19 87 VAL A N 1
ATOM 662 C CA . VAL A 1 87 ? 5.321 -16.429 3.678 1.00 95.19 87 VAL A CA 1
ATOM 663 C C . VAL A 1 87 ? 5.914 -16.575 2.271 1.00 95.19 87 VAL A C 1
ATOM 665 O O . VAL A 1 87 ? 5.223 -17.047 1.368 1.00 95.19 87 VAL A O 1
ATOM 668 N N . LEU A 1 88 ? 7.199 -16.252 2.095 1.00 95.31 88 LEU A N 1
ATOM 669 C CA . LEU A 1 88 ? 7.894 -16.315 0.806 1.00 95.31 88 LEU A CA 1
ATOM 670 C C . LEU A 1 88 ? 8.302 -17.734 0.389 1.00 95.31 88 LEU A C 1
ATOM 672 O O . LEU A 1 88 ? 8.455 -18.006 -0.800 1.00 95.31 88 LEU A O 1
ATOM 676 N N . THR A 1 89 ? 8.461 -18.653 1.341 1.00 95.00 89 THR A N 1
ATOM 677 C CA . THR A 1 89 ? 8.877 -20.038 1.061 1.00 95.00 89 THR A CA 1
ATOM 678 C C . THR A 1 89 ? 7.685 -20.988 0.946 1.00 95.00 89 THR A C 1
ATOM 680 O O . THR A 1 89 ? 7.810 -22.091 0.409 1.00 95.00 89 THR A O 1
ATOM 683 N N . ARG A 1 90 ? 6.493 -20.562 1.385 1.00 93.06 90 ARG A N 1
ATOM 684 C CA . ARG A 1 90 ? 5.263 -21.356 1.295 1.00 93.06 90 ARG A CA 1
ATOM 685 C C . ARG A 1 90 ? 4.865 -21.637 -0.155 1.00 93.06 90 ARG A C 1
ATOM 687 O O . ARG A 1 90 ? 4.643 -20.735 -0.966 1.00 93.06 90 ARG A O 1
ATOM 694 N N . HIS A 1 91 ? 4.665 -22.921 -0.461 1.00 92.56 91 HIS A N 1
ATOM 695 C CA . HIS A 1 91 ? 4.199 -23.354 -1.780 1.00 92.56 91 HIS A CA 1
ATOM 696 C C . HIS A 1 91 ? 2.748 -22.931 -2.055 1.00 92.56 91 HIS A C 1
ATOM 698 O O . HIS A 1 91 ? 2.449 -22.464 -3.154 1.00 92.56 91 HIS A O 1
ATOM 704 N N . LYS A 1 92 ? 1.850 -23.094 -1.074 1.00 96.00 92 LYS A N 1
ATOM 705 C CA . LYS A 1 92 ? 0.438 -22.700 -1.162 1.00 96.00 92 LYS A CA 1
ATOM 706 C C . LYS A 1 92 ? -0.096 -22.304 0.213 1.00 96.00 92 LYS A C 1
ATOM 708 O O . LYS A 1 92 ? 0.006 -23.089 1.151 1.00 96.00 92 LYS A O 1
ATOM 713 N N . HIS A 1 93 ? -0.687 -21.119 0.326 1.00 95.44 93 HIS A N 1
ATOM 714 C CA . HIS A 1 93 ? -1.286 -20.609 1.564 1.00 95.44 93 HIS A CA 1
ATOM 715 C C . HIS A 1 93 ? -2.371 -19.558 1.256 1.00 95.44 93 HIS A C 1
ATOM 717 O O . HIS A 1 93 ? -2.556 -19.201 0.096 1.00 95.44 93 HIS A O 1
ATOM 723 N N . ARG A 1 94 ? -3.107 -19.072 2.262 1.00 96.44 94 ARG A N 1
ATOM 724 C CA . ARG A 1 94 ? -4.039 -17.940 2.128 1.00 96.44 94 ARG A CA 1
ATOM 725 C C . ARG A 1 94 ? -3.733 -16.883 3.180 1.00 96.44 94 ARG A C 1
ATOM 727 O O . ARG A 1 94 ? -3.604 -17.226 4.348 1.00 96.44 94 ARG A O 1
ATOM 734 N N . LEU A 1 95 ? -3.636 -15.626 2.761 1.00 96.00 95 LEU A N 1
ATOM 735 C CA . LEU A 1 95 ? -3.401 -14.490 3.648 1.00 96.00 95 LEU A CA 1
ATOM 736 C C . LEU A 1 95 ? -4.714 -13.805 4.016 1.00 96.00 95 LEU A C 1
ATOM 738 O O . LEU A 1 95 ? -5.436 -13.307 3.151 1.00 96.00 95 LEU A O 1
ATOM 742 N N . GLY A 1 96 ? -4.987 -13.773 5.318 1.00 94.56 96 GLY A N 1
ATOM 743 C CA . GLY A 1 96 ? -6.219 -13.245 5.886 1.00 94.56 96 GLY A CA 1
ATOM 744 C C . GLY A 1 96 ? -7.424 -14.158 5.673 1.00 94.56 96 GLY A C 1
ATOM 745 O O . GLY A 1 96 ? -7.340 -15.252 5.117 1.00 94.56 96 GLY A O 1
ATOM 746 N N . GLU A 1 97 ? -8.573 -13.676 6.123 1.00 94.50 97 GLU A N 1
ATOM 747 C CA . GLU A 1 97 ? -9.880 -14.310 5.970 1.00 94.50 97 GLU A CA 1
ATOM 748 C C . GLU A 1 97 ? -10.929 -13.238 5.660 1.00 94.50 97 GLU A C 1
ATOM 750 O O . GLU A 1 97 ? -10.697 -12.046 5.879 1.00 94.50 97 GLU A O 1
ATOM 755 N N . ARG A 1 98 ? -12.125 -13.644 5.213 1.00 89.81 98 ARG A N 1
ATOM 756 C CA . ARG A 1 98 ? -13.207 -12.715 4.836 1.00 89.81 98 ARG A CA 1
ATOM 757 C C . ARG A 1 98 ? -13.530 -11.678 5.923 1.00 89.81 98 ARG A C 1
ATOM 759 O O . ARG A 1 98 ? -13.782 -10.521 5.598 1.00 89.81 98 ARG A O 1
ATOM 766 N N . ASN A 1 99 ? -13.487 -12.095 7.190 1.00 90.56 99 ASN A N 1
ATOM 767 C CA . ASN A 1 99 ? -13.761 -11.251 8.359 1.00 90.56 99 ASN A CA 1
ATOM 768 C C . ASN A 1 99 ? -12.493 -10.880 9.142 1.00 90.56 99 ASN A C 1
ATOM 770 O O . ASN A 1 99 ? -12.578 -10.178 10.145 1.00 90.56 99 ASN A O 1
ATOM 774 N N . ARG A 1 100 ? -11.325 -11.370 8.713 1.00 94.75 100 ARG A N 1
ATOM 775 C CA . ARG A 1 100 ? -10.050 -11.178 9.404 1.00 94.75 100 ARG A CA 1
ATOM 776 C C . ARG A 1 100 ? -8.954 -10.856 8.397 1.00 94.75 100 ARG A C 1
ATOM 778 O O . ARG A 1 100 ? -8.081 -11.673 8.120 1.00 94.75 100 ARG A O 1
ATOM 785 N N . GLY A 1 101 ? -9.083 -9.685 7.779 1.00 96.19 101 GLY A N 1
ATOM 786 C CA . GLY A 1 101 ? -8.166 -9.243 6.737 1.00 96.19 101 GLY A CA 1
ATOM 787 C C . GLY A 1 101 ? -6.816 -8.784 7.287 1.00 96.19 101 GLY A C 1
ATOM 788 O O . GLY A 1 101 ? -6.741 -8.343 8.431 1.00 96.19 101 GLY A O 1
ATOM 789 N N . ILE A 1 102 ? -5.783 -8.868 6.449 1.00 97.62 102 ILE A N 1
ATOM 790 C CA . ILE A 1 102 ? -4.417 -8.410 6.733 1.00 97.62 102 ILE A CA 1
ATOM 791 C C . ILE A 1 102 ? -4.194 -7.070 6.034 1.00 97.62 102 ILE A C 1
ATOM 793 O O . ILE A 1 102 ? -4.313 -6.995 4.809 1.00 97.62 102 ILE A O 1
ATOM 797 N N . LEU A 1 103 ? -3.919 -6.019 6.812 1.00 98.31 103 LEU A N 1
ATOM 798 C CA . LEU A 1 103 ? -3.606 -4.687 6.296 1.00 98.31 103 LEU A CA 1
ATOM 799 C C . LEU A 1 103 ? -2.136 -4.633 5.882 1.00 98.31 103 LEU A C 1
ATOM 801 O O . LEU A 1 103 ? -1.269 -4.983 6.675 1.00 98.31 103 LEU A O 1
ATOM 805 N N . LEU A 1 104 ? -1.876 -4.195 4.656 1.00 98.69 104 LEU A N 1
ATOM 806 C CA . LEU A 1 104 ? -0.541 -4.033 4.089 1.00 98.69 104 LEU A CA 1
ATOM 807 C C . LEU A 1 104 ? -0.431 -2.682 3.377 1.00 98.69 104 LEU A C 1
ATOM 809 O O . LEU A 1 104 ? -1.430 -2.014 3.102 1.00 98.69 104 LEU A O 1
ATOM 813 N N . GLN A 1 105 ? 0.797 -2.310 3.050 1.00 98.62 105 GLN A N 1
ATOM 814 C CA . GLN A 1 105 ? 1.174 -1.070 2.388 1.00 98.62 105 GLN A CA 1
ATOM 815 C C . GLN A 1 105 ? 1.840 -1.364 1.046 1.00 98.62 105 GLN A C 1
ATOM 817 O O . GLN A 1 105 ? 2.733 -2.207 0.963 1.00 98.62 105 GLN A O 1
ATOM 822 N N . ILE A 1 106 ? 1.427 -0.662 -0.007 1.00 98.69 106 ILE A N 1
ATOM 823 C CA . ILE A 1 106 ? 2.075 -0.725 -1.319 1.00 98.69 106 ILE A CA 1
ATOM 824 C C . ILE A 1 106 ? 3.327 0.150 -1.276 1.00 98.69 106 ILE A C 1
ATOM 826 O O . ILE A 1 106 ? 3.232 1.369 -1.177 1.00 98.69 106 ILE A O 1
ATOM 830 N N . VAL A 1 107 ? 4.501 -0.468 -1.376 1.00 98.31 107 VAL A N 1
ATOM 831 C CA . VAL A 1 107 ? 5.801 0.234 -1.388 1.00 98.31 107 VAL A CA 1
ATOM 832 C C . VAL A 1 107 ? 6.472 0.215 -2.763 1.00 98.31 107 VAL A C 1
ATOM 834 O O . VAL A 1 107 ? 7.486 0.865 -2.981 1.00 98.31 107 VAL A O 1
ATOM 837 N N . GLY A 1 108 ? 5.901 -0.525 -3.711 1.00 97.62 108 GLY A N 1
ATOM 838 C CA . GLY A 1 108 ? 6.332 -0.538 -5.101 1.00 97.62 108 GLY A CA 1
ATOM 839 C C . GLY A 1 108 ? 5.232 -1.072 -6.007 1.00 97.62 108 GLY A C 1
ATOM 840 O O . GLY A 1 108 ? 4.450 -1.937 -5.608 1.00 97.62 108 GLY A O 1
ATOM 841 N N . ILE A 1 109 ? 5.180 -0.560 -7.230 1.00 96.81 109 ILE A N 1
ATOM 842 C CA . ILE A 1 109 ? 4.213 -0.945 -8.257 1.00 96.81 109 ILE A CA 1
ATOM 843 C C . ILE A 1 109 ? 4.906 -0.936 -9.618 1.00 96.81 109 ILE A C 1
ATOM 845 O O . ILE A 1 109 ? 5.676 -0.027 -9.907 1.00 96.81 109 ILE A O 1
ATOM 849 N N . MET A 1 110 ? 4.660 -1.952 -10.444 1.00 95.50 110 MET A N 1
ATOM 850 C CA . MET A 1 110 ? 5.145 -2.008 -11.825 1.00 95.50 110 MET A CA 1
ATOM 851 C C . MET A 1 110 ? 4.213 -2.837 -12.715 1.00 95.50 110 MET A C 1
ATOM 853 O O . MET A 1 110 ? 3.502 -3.711 -12.216 1.00 95.50 110 MET A O 1
ATOM 857 N N . ASP A 1 111 ? 4.265 -2.636 -14.032 1.00 95.19 111 ASP A N 1
ATOM 858 C CA . ASP A 1 111 ? 3.558 -3.482 -14.993 1.00 95.19 111 ASP A CA 1
ATOM 859 C C . ASP A 1 111 ? 4.543 -4.524 -15.521 1.00 95.19 111 ASP A C 1
ATOM 861 O O . ASP A 1 111 ? 5.556 -4.204 -16.142 1.00 95.19 111 ASP A O 1
ATOM 865 N N . VAL A 1 112 ? 4.311 -5.798 -15.229 1.00 95.06 112 VAL A N 1
ATOM 866 C CA . VAL A 1 112 ? 5.202 -6.870 -15.690 1.00 95.06 112 VAL A CA 1
ATOM 867 C C . VAL A 1 112 ? 4.871 -7.353 -17.099 1.00 95.06 112 VAL A C 1
ATOM 869 O O . VAL A 1 112 ? 5.686 -8.073 -17.671 1.00 95.06 112 VAL A O 1
ATOM 872 N N . GLY A 1 113 ? 3.727 -6.955 -17.661 1.00 93.06 113 GLY A N 1
ATOM 873 C CA . GLY A 1 113 ? 3.360 -7.264 -19.042 1.00 93.06 113 GLY A CA 1
ATOM 874 C C . GLY A 1 113 ? 3.976 -6.318 -20.073 1.00 93.06 113 GLY A C 1
ATOM 875 O O . GLY A 1 113 ? 4.039 -6.661 -21.250 1.00 93.06 113 GLY A O 1
ATOM 876 N N . ILE A 1 114 ? 4.485 -5.164 -19.637 1.00 92.81 114 ILE A N 1
ATOM 877 C CA . ILE A 1 114 ? 5.223 -4.226 -20.488 1.00 92.81 114 ILE A CA 1
ATOM 878 C C . ILE A 1 114 ? 6.732 -4.500 -20.346 1.00 92.81 114 ILE A C 1
ATOM 880 O O . ILE A 1 114 ? 7.218 -4.654 -19.216 1.00 92.81 114 ILE A O 1
ATOM 884 N N . PRO A 1 115 ? 7.511 -4.539 -21.445 1.00 95.00 115 PRO A N 1
ATOM 885 C CA . PRO A 1 115 ? 8.960 -4.695 -21.370 1.00 95.00 115 PRO A CA 1
ATOM 886 C C . PRO A 1 115 ? 9.612 -3.642 -20.468 1.00 95.00 115 PRO A C 1
ATOM 888 O O . PRO A 1 115 ? 9.223 -2.474 -20.458 1.00 95.00 115 PRO A O 1
ATOM 891 N N . ALA A 1 116 ? 10.626 -4.051 -19.703 1.00 95.19 116 ALA A N 1
ATOM 892 C CA . ALA A 1 116 ? 11.250 -3.160 -18.729 1.00 95.19 116 ALA A CA 1
ATOM 893 C C . ALA A 1 116 ? 11.962 -1.965 -19.388 1.00 95.19 116 ALA A C 1
ATOM 895 O O . ALA A 1 116 ? 11.919 -0.865 -18.846 1.00 95.19 116 ALA A O 1
ATOM 896 N N . GLN A 1 117 ? 12.568 -2.167 -20.565 1.00 95.31 117 GLN A N 1
ATOM 897 C CA . GLN A 1 117 ? 13.217 -1.092 -21.321 1.00 95.31 117 GLN A CA 1
ATOM 898 C C . GLN A 1 117 ? 12.193 -0.049 -21.787 1.00 95.31 117 GLN A C 1
ATOM 900 O O . GLN A 1 117 ? 12.352 1.124 -21.491 1.00 95.31 117 GLN A O 1
ATOM 905 N N . THR A 1 118 ? 11.075 -0.493 -22.362 1.00 92.31 118 THR A N 1
ATOM 906 C CA . THR A 1 118 ? 9.961 0.368 -22.787 1.00 92.31 118 THR A CA 1
ATOM 907 C C . THR A 1 118 ? 9.406 1.241 -21.652 1.00 92.31 118 THR A C 1
ATOM 909 O O . THR A 1 118 ? 9.058 2.400 -21.871 1.00 92.31 118 THR A O 1
ATOM 912 N N . GLN A 1 119 ? 9.334 0.709 -20.426 1.00 92.56 119 GLN A N 1
ATOM 913 C CA . GLN A 1 119 ? 8.943 1.501 -19.252 1.00 92.56 119 GLN A CA 1
ATOM 914 C C . GLN A 1 119 ? 10.007 2.534 -18.863 1.00 92.56 119 GLN A C 1
ATOM 916 O O . GLN A 1 119 ? 9.649 3.659 -18.529 1.00 92.56 119 GLN A O 1
ATOM 921 N N . LEU A 1 120 ? 11.296 2.180 -18.921 1.00 93.25 120 LEU A N 1
ATOM 922 C CA . LEU A 1 120 ? 12.385 3.129 -18.662 1.00 93.25 120 LEU A CA 1
ATOM 923 C C . LEU A 1 120 ? 12.398 4.273 -19.676 1.00 93.25 120 LEU A C 1
ATOM 925 O O . LEU A 1 120 ? 12.557 5.420 -19.273 1.00 93.25 120 LEU A O 1
ATOM 929 N N . ASP A 1 121 ? 12.191 3.972 -20.957 1.00 91.81 121 ASP A N 1
ATOM 930 C CA . ASP A 1 121 ? 12.187 4.980 -22.020 1.00 91.81 121 ASP A CA 1
ATOM 931 C C . ASP A 1 121 ? 11.064 6.006 -21.793 1.00 91.81 121 ASP A C 1
ATOM 933 O O . ASP A 1 121 ? 11.276 7.211 -21.923 1.00 91.81 121 ASP A O 1
ATOM 937 N N . VAL A 1 122 ? 9.884 5.553 -21.347 1.00 89.00 122 VAL A N 1
ATOM 938 C CA . VAL A 1 122 ? 8.779 6.461 -20.990 1.00 89.00 122 VAL A CA 1
ATOM 939 C C . VAL A 1 122 ? 9.060 7.266 -19.733 1.00 89.00 122 VAL A C 1
ATOM 941 O O . VAL A 1 122 ? 8.752 8.455 -19.707 1.00 89.00 122 VAL A O 1
ATOM 944 N N . LEU A 1 123 ? 9.664 6.672 -18.702 1.00 88.75 123 LEU A N 1
ATOM 945 C CA . LEU A 1 123 ? 10.054 7.426 -17.508 1.00 88.75 123 LEU A CA 1
ATOM 946 C C . LEU A 1 123 ? 11.095 8.504 -17.835 1.00 88.75 123 LEU A C 1
ATOM 948 O O . LEU A 1 123 ? 10.964 9.631 -17.363 1.00 88.75 123 LEU A O 1
ATOM 952 N N . ALA A 1 124 ? 12.077 8.191 -18.684 1.00 89.56 124 ALA A N 1
ATOM 953 C CA . ALA A 1 124 ? 13.071 9.153 -19.148 1.00 89.56 124 ALA A CA 1
ATOM 954 C C . ALA A 1 124 ? 12.416 10.302 -19.930 1.00 89.56 124 ALA A C 1
ATOM 956 O O . ALA A 1 124 ? 12.620 11.465 -19.584 1.00 89.56 124 ALA A O 1
ATOM 957 N N . ALA A 1 125 ? 11.547 9.987 -20.897 1.00 86.75 125 ALA A N 1
ATOM 958 C CA . ALA A 1 125 ? 10.810 10.993 -21.661 1.00 86.75 125 ALA A CA 1
ATOM 959 C C . ALA A 1 125 ? 9.927 11.884 -20.764 1.00 86.75 125 ALA A C 1
ATOM 961 O O . ALA A 1 125 ? 9.859 13.098 -20.956 1.00 86.75 125 ALA A O 1
ATOM 962 N N . LEU A 1 126 ? 9.281 11.306 -19.743 1.00 84.25 126 LEU A N 1
ATOM 963 C CA . LEU A 1 126 ? 8.504 12.054 -18.750 1.00 84.25 126 LEU A CA 1
ATOM 964 C C . LEU A 1 126 ? 9.382 12.990 -17.914 1.00 84.25 126 LEU A C 1
ATOM 966 O O . LEU A 1 126 ? 9.003 14.139 -17.686 1.00 84.25 126 LEU A O 1
ATOM 970 N N . LYS A 1 127 ? 10.545 12.517 -17.456 1.00 85.56 127 LYS A N 1
ATOM 971 C CA . LYS A 1 127 ? 11.498 13.330 -16.691 1.00 85.56 127 LYS A CA 1
ATOM 972 C C . LYS A 1 127 ? 12.009 14.502 -17.531 1.00 85.56 127 LYS A C 1
ATOM 974 O O . LYS A 1 127 ? 11.999 15.635 -17.056 1.00 85.56 127 LYS A O 1
ATOM 979 N N . GLU A 1 128 ? 12.372 14.259 -18.789 1.00 85.62 128 GLU A N 1
ATOM 980 C CA . GLU A 1 128 ? 12.789 15.301 -19.734 1.00 85.62 128 GLU A CA 1
ATOM 981 C C . GLU A 1 128 ? 11.682 16.334 -19.986 1.00 85.62 128 GLU A C 1
ATOM 983 O O . GLU A 1 128 ? 11.941 17.537 -19.945 1.00 85.62 128 GLU A O 1
ATOM 988 N N . ALA A 1 129 ? 10.435 15.890 -20.169 1.00 83.00 129 ALA A N 1
ATOM 989 C CA . ALA A 1 129 ? 9.296 16.781 -20.380 1.00 83.00 129 ALA A CA 1
ATOM 990 C C . ALA A 1 129 ? 9.013 17.699 -19.176 1.00 83.00 129 ALA A C 1
ATOM 992 O O . ALA A 1 129 ? 8.611 18.843 -19.376 1.00 83.00 129 ALA A O 1
ATOM 993 N N . ARG A 1 130 ? 9.248 17.232 -17.939 1.00 83.56 130 ARG A N 1
ATOM 994 C CA . ARG A 1 130 ? 9.105 18.053 -16.718 1.00 83.56 130 ARG A CA 1
ATOM 995 C C . ARG A 1 130 ? 10.225 19.079 -16.551 1.00 83.56 130 ARG A C 1
ATOM 997 O O . ARG A 1 130 ? 9.999 20.131 -15.964 1.00 83.56 130 ARG A O 1
ATOM 1004 N N . LEU A 1 131 ? 11.428 18.760 -17.029 1.00 84.00 131 LEU A N 1
ATOM 1005 C CA . LEU A 1 131 ? 12.574 19.673 -16.999 1.00 84.00 131 LEU A CA 1
ATOM 1006 C C . LEU A 1 131 ? 12.518 20.708 -18.127 1.00 84.00 131 LEU A C 1
ATOM 1008 O O . LEU A 1 131 ? 13.120 21.777 -18.016 1.00 84.00 131 LEU A O 1
ATOM 1012 N N . ALA A 1 132 ? 11.809 20.404 -19.215 1.00 80.94 132 ALA A N 1
ATOM 1013 C CA . ALA A 1 132 ? 11.618 21.339 -20.306 1.00 80.94 132 ALA A CA 1
ATOM 1014 C C . ALA A 1 132 ? 10.808 22.563 -19.831 1.00 80.94 132 ALA A C 1
ATOM 1016 O O . ALA A 1 132 ? 9.782 22.410 -19.165 1.00 80.94 132 ALA A O 1
ATOM 1017 N N . PRO A 1 133 ? 11.227 23.793 -20.183 1.00 77.81 133 PRO A N 1
ATOM 1018 C CA . PRO A 1 133 ? 10.456 24.983 -19.857 1.00 77.81 133 PRO A CA 1
ATOM 1019 C C . PRO A 1 133 ? 9.057 24.893 -20.486 1.00 77.81 133 PRO A C 1
ATOM 1021 O O . PRO A 1 133 ? 8.928 24.365 -21.599 1.00 77.81 133 PRO A O 1
ATOM 1024 N N . PRO A 1 134 ? 8.013 25.423 -19.815 1.00 72.62 134 PRO A N 1
ATOM 1025 C CA . PRO A 1 134 ? 6.661 25.413 -20.350 1.00 72.62 134 PRO A CA 1
ATOM 1026 C C . PRO A 1 134 ? 6.687 26.050 -21.734 1.00 72.62 134 PRO A C 1
ATOM 1028 O O . PRO A 1 134 ? 7.070 27.212 -21.898 1.00 72.62 134 PRO A O 1
ATOM 1031 N N . ARG A 1 135 ? 6.328 25.261 -22.751 1.00 59.72 135 ARG A N 1
ATOM 1032 C CA . ARG A 1 135 ? 6.224 25.766 -24.116 1.00 59.72 135 ARG A CA 1
ATOM 1033 C C . ARG A 1 135 ? 5.149 26.841 -24.098 1.00 59.72 135 ARG A C 1
ATOM 1035 O O . ARG A 1 135 ? 3.977 26.535 -23.889 1.00 59.72 135 ARG A O 1
ATOM 1042 N N . LEU A 1 136 ? 5.562 28.097 -24.275 1.00 55.25 136 LEU A N 1
ATOM 1043 C CA . LEU A 1 136 ? 4.622 29.191 -24.473 1.00 55.25 136 LEU A CA 1
ATOM 1044 C C . LEU A 1 136 ? 3.683 28.772 -25.608 1.00 55.25 136 LEU A C 1
ATOM 1046 O O . LEU A 1 136 ? 4.180 28.295 -26.635 1.00 55.25 136 LEU A O 1
ATOM 1050 N N . PRO A 1 137 ? 2.356 28.902 -25.440 1.00 52.97 137 PRO A N 1
ATOM 1051 C CA . PRO A 1 137 ? 1.440 28.649 -26.534 1.00 52.97 137 PRO A CA 1
ATOM 1052 C C . PRO A 1 137 ? 1.887 29.550 -27.677 1.00 52.97 137 PRO A C 1
ATOM 1054 O O . PRO A 1 137 ? 1.898 30.774 -27.535 1.00 52.97 137 PRO A O 1
ATOM 1057 N N . HIS A 1 138 ? 2.341 28.945 -28.774 1.00 47.19 138 HIS A N 1
ATOM 1058 C CA . HIS A 1 138 ? 2.668 29.690 -29.973 1.00 47.19 138 HIS A CA 1
ATOM 1059 C C . HIS A 1 138 ? 1.408 30.463 -30.349 1.00 47.19 138 HIS A C 1
ATOM 1061 O O . HIS A 1 138 ? 0.408 29.884 -30.775 1.00 47.19 138 HIS A O 1
ATOM 1067 N N . SER A 1 139 ? 1.438 31.778 -30.136 1.00 44.06 139 SER A N 1
ATOM 1068 C CA . SER A 1 139 ? 0.491 32.671 -30.764 1.00 44.06 139 SER A CA 1
ATOM 1069 C C . SER A 1 139 ? 0.626 32.413 -32.258 1.00 44.06 139 SER A C 1
ATOM 1071 O O . SER A 1 139 ? 1.679 32.628 -32.857 1.00 44.06 139 SER A O 1
ATOM 1073 N N . ASN A 1 140 ? -0.433 31.884 -32.861 1.00 48.12 140 ASN A N 1
ATOM 1074 C CA . ASN A 1 140 ? -0.575 31.834 -34.306 1.00 48.12 140 ASN A CA 1
ATOM 1075 C C . ASN A 1 140 ? -0.686 33.281 -34.821 1.00 48.12 140 ASN A C 1
ATOM 1077 O O . ASN A 1 140 ? -1.760 33.745 -35.191 1.00 48.12 140 ASN A O 1
ATOM 1081 N N . SER A 1 141 ? 0.421 34.025 -34.849 1.00 42.97 141 SER A N 1
ATOM 1082 C CA . SER A 1 141 ? 0.547 35.263 -35.615 1.00 42.97 141 SER A CA 1
ATOM 1083 C C . SER A 1 141 ? 0.910 34.906 -37.052 1.00 42.97 141 SER A C 1
ATOM 1085 O O . SER A 1 141 ? 2.020 35.157 -37.502 1.00 42.97 141 SER A O 1
ATOM 1087 N N . ASN A 1 142 ? -0.025 34.259 -37.749 1.00 44.34 142 ASN A N 1
ATOM 1088 C CA . ASN A 1 142 ? -0.027 34.129 -39.207 1.00 44.34 142 ASN A CA 1
ATOM 1089 C C . ASN A 1 142 ? -1.471 34.013 -39.726 1.00 44.34 142 ASN A C 1
ATOM 1091 O O . ASN A 1 142 ? -1.858 33.047 -40.374 1.00 44.34 142 ASN A O 1
ATOM 1095 N N . GLN A 1 143 ? -2.287 35.027 -39.434 1.00 47.66 143 GLN A N 1
ATOM 1096 C CA . GLN A 1 143 ? -3.504 35.328 -40.193 1.00 47.66 143 GLN A CA 1
ATOM 1097 C C . GLN A 1 143 ? -3.637 36.846 -40.359 1.00 47.66 143 GLN A C 1
ATOM 1099 O O . GLN A 1 143 ? -4.397 37.478 -39.641 1.00 47.66 143 GLN A O 1
ATOM 1104 N N . ALA A 1 144 ? -2.852 37.431 -41.271 1.00 41.09 144 ALA A N 1
ATOM 1105 C CA . ALA A 1 144 ? -3.177 38.682 -41.977 1.00 41.09 144 ALA A CA 1
ATOM 1106 C C . ALA A 1 144 ? -2.072 39.044 -42.991 1.00 41.09 144 ALA A C 1
ATOM 1108 O O . ALA A 1 144 ? -1.411 40.063 -42.845 1.00 41.09 144 ALA A O 1
ATOM 1109 N N . ALA A 1 145 ? -1.845 38.204 -44.007 1.00 42.81 145 ALA A N 1
ATOM 1110 C CA . ALA A 1 145 ? -1.182 38.608 -45.257 1.00 42.81 145 ALA A CA 1
ATOM 1111 C C . ALA A 1 145 ? -1.314 37.501 -46.319 1.00 42.81 145 ALA A C 1
ATOM 1113 O O . ALA A 1 145 ? -0.329 36.935 -46.784 1.00 42.81 145 ALA A O 1
ATOM 1114 N N . SER A 1 146 ? -2.543 37.161 -46.706 1.00 47.00 146 SER A N 1
ATOM 1115 C CA . SER A 1 146 ? -2.807 36.372 -47.910 1.00 47.00 146 SER A CA 1
ATOM 1116 C C . SER A 1 146 ? -3.753 37.150 -48.817 1.00 47.00 146 SER A C 1
ATOM 1118 O O . SER A 1 146 ? -4.828 37.580 -48.410 1.00 47.00 146 SER A O 1
ATOM 1120 N N . GLY A 1 147 ? -3.323 37.362 -50.057 1.00 42.69 147 GLY A N 1
ATOM 1121 C CA . GLY A 1 147 ? -4.165 37.963 -51.086 1.00 42.69 147 GLY A CA 1
ATOM 1122 C C . GLY A 1 147 ? -3.576 37.886 -52.490 1.00 42.69 147 GLY A C 1
ATOM 1123 O O . GLY A 1 147 ? -4.322 37.643 -53.424 1.00 42.69 147 GLY A O 1
ATOM 1124 N N . ALA A 1 148 ? -2.254 38.015 -52.661 1.00 45.44 148 ALA A N 1
ATOM 1125 C CA . ALA A 1 148 ? -1.667 38.113 -54.008 1.00 45.44 148 ALA A CA 1
ATOM 1126 C C . ALA A 1 148 ? -0.613 37.043 -54.366 1.00 45.44 148 ALA A C 1
ATOM 1128 O O . ALA A 1 148 ? -0.351 36.825 -55.543 1.00 45.44 148 ALA A O 1
ATOM 1129 N N . ALA A 1 149 ? -0.023 36.340 -53.390 1.00 46.09 149 ALA A N 1
ATOM 1130 C CA . ALA A 1 149 ? 1.055 35.370 -53.651 1.00 46.09 149 ALA A CA 1
ATOM 1131 C C . ALA A 1 149 ? 0.578 33.910 -53.815 1.00 46.09 149 ALA A C 1
ATOM 1133 O O . ALA A 1 149 ? 1.300 33.085 -54.369 1.00 46.09 149 ALA A O 1
ATOM 1134 N N . ALA A 1 150 ? -0.642 33.581 -53.374 1.00 49.50 150 ALA A N 1
ATOM 1135 C CA . ALA A 1 150 ? -1.150 32.203 -53.363 1.00 49.50 150 ALA A CA 1
ATOM 1136 C C . ALA A 1 150 ? -1.628 31.696 -54.739 1.00 49.50 150 ALA A C 1
ATOM 1138 O O . ALA A 1 150 ? -1.777 30.492 -54.933 1.00 49.50 150 ALA A O 1
ATOM 1139 N N . GLU A 1 151 ? -1.852 32.590 -55.705 1.00 53.50 151 GLU A N 1
ATOM 1140 C CA . GLU A 1 151 ? -2.390 32.220 -57.021 1.00 53.50 151 GLU A CA 1
ATOM 1141 C C . GLU A 1 151 ? -1.289 31.952 -58.062 1.00 53.50 151 GLU A C 1
ATOM 1143 O O . GLU A 1 151 ? -1.466 31.134 -58.963 1.00 53.50 151 GLU A O 1
ATOM 1148 N N . HIS A 1 152 ? -0.106 32.553 -57.885 1.00 51.28 152 HIS A N 1
ATOM 1149 C CA . HIS A 1 152 ? 1.070 32.282 -58.720 1.00 51.28 152 HIS A CA 1
ATOM 1150 C C . HIS A 1 152 ? 1.737 30.940 -58.364 1.00 51.28 152 HIS A C 1
ATOM 1152 O O . HIS A 1 152 ? 2.173 30.207 -59.250 1.00 51.28 152 HIS A O 1
ATOM 1158 N N . ASP A 1 153 ? 1.752 30.576 -57.078 1.00 52.12 153 ASP A N 1
ATOM 1159 C CA . ASP A 1 153 ? 2.355 29.321 -56.606 1.00 52.12 153 ASP A CA 1
ATOM 1160 C C . ASP A 1 153 ? 1.485 28.093 -56.936 1.00 52.12 153 ASP A C 1
ATOM 1162 O O . ASP A 1 153 ? 1.992 26.987 -57.121 1.00 52.12 153 ASP A O 1
ATOM 1166 N N . ARG A 1 154 ? 0.165 28.286 -57.083 1.00 59.97 154 ARG A N 1
ATOM 1167 C CA . ARG A 1 154 ? -0.767 27.224 -57.489 1.00 59.97 154 ARG A CA 1
ATOM 1168 C C . ARG A 1 154 ? -0.596 26.837 -58.962 1.00 59.97 154 ARG A C 1
ATOM 1170 O O . ARG A 1 154 ? -0.536 25.650 -59.262 1.00 59.97 154 ARG A O 1
ATOM 1177 N N . ARG A 1 155 ? -0.407 27.817 -59.855 1.00 59.81 155 ARG A N 1
ATOM 1178 C CA . ARG A 1 155 ? -0.171 27.559 -61.290 1.00 59.81 155 ARG A CA 1
ATOM 1179 C C . ARG A 1 155 ? 1.180 26.887 -61.557 1.00 59.81 155 ARG A C 1
ATOM 1181 O O . ARG A 1 155 ? 1.251 25.983 -62.376 1.00 59.81 155 ARG A O 1
ATOM 1188 N N . GLN A 1 156 ? 2.230 27.234 -60.805 1.00 60.50 156 GLN A N 1
ATOM 1189 C CA . GLN A 1 156 ? 3.533 26.559 -60.936 1.00 60.50 156 GLN A CA 1
ATOM 1190 C C . GLN A 1 156 ? 3.548 25.110 -60.423 1.00 60.50 156 GLN A C 1
ATOM 1192 O O . GLN A 1 156 ? 4.400 24.325 -60.843 1.00 60.50 156 GLN A O 1
ATOM 1197 N N . ARG A 1 157 ? 2.638 24.736 -59.513 1.00 59.97 157 ARG A N 1
ATOM 1198 C CA . ARG A 1 157 ? 2.526 23.355 -59.013 1.00 59.97 157 ARG A CA 1
ATOM 1199 C C . ARG A 1 157 ? 1.734 22.456 -59.956 1.00 59.97 157 ARG A C 1
ATOM 1201 O O . ARG A 1 157 ? 2.117 21.302 -60.116 1.00 59.97 157 ARG A O 1
ATOM 1208 N N . GLU A 1 158 ? 0.708 22.993 -60.610 1.00 65.00 158 GLU A N 1
ATOM 1209 C CA . GLU A 1 158 ? -0.087 22.262 -61.606 1.00 65.00 158 GLU A CA 1
ATOM 1210 C C . GLU A 1 158 ? 0.771 21.918 -62.849 1.00 65.00 158 GLU A C 1
ATOM 1212 O O . GLU A 1 158 ? 0.805 20.757 -63.255 1.00 65.00 158 GLU A O 1
ATOM 1217 N N . ASP A 1 159 ? 1.615 22.844 -63.331 1.00 59.75 159 ASP A N 1
ATOM 1218 C CA . ASP A 1 159 ? 2.540 22.585 -64.456 1.00 59.75 159 ASP A CA 1
ATOM 1219 C C . ASP A 1 159 ? 3.678 21.596 -64.112 1.00 59.75 159 ASP A C 1
ATOM 1221 O O . ASP A 1 159 ? 4.220 20.921 -64.990 1.00 59.75 159 ASP A O 1
ATOM 1225 N N . ARG A 1 16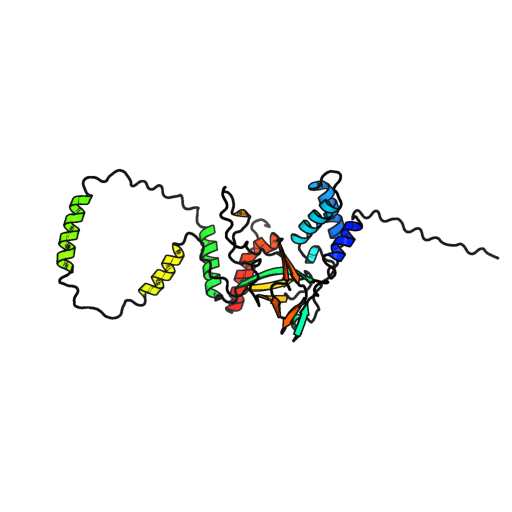0 ? 4.058 21.475 -62.829 1.00 60.53 160 ARG A N 1
ATOM 1226 C CA . ARG A 1 160 ? 5.070 20.501 -62.372 1.00 60.53 160 ARG A CA 1
ATOM 1227 C C . ARG A 1 160 ? 4.498 19.110 -62.112 1.00 60.53 160 ARG A C 1
ATOM 1229 O O . ARG A 1 160 ? 5.225 18.137 -62.290 1.00 60.53 160 ARG A O 1
ATOM 1236 N N . GLN A 1 161 ? 3.233 19.002 -61.709 1.00 59.78 161 GLN A N 1
ATOM 1237 C CA . GLN A 1 161 ? 2.580 17.704 -61.513 1.00 59.78 161 GLN A CA 1
ATOM 1238 C C . GLN A 1 161 ? 2.331 16.992 -62.845 1.00 59.78 161 GLN A C 1
ATOM 1240 O O . GLN A 1 161 ? 2.584 15.795 -62.939 1.00 59.78 161 GLN A O 1
ATOM 1245 N N . GLN A 1 162 ? 1.988 17.729 -63.904 1.00 57.72 162 GLN A N 1
ATOM 1246 C CA . GLN A 1 162 ? 1.788 17.145 -65.235 1.00 57.72 162 GLN A CA 1
ATOM 1247 C C . GLN A 1 162 ? 3.084 16.685 -65.926 1.00 57.72 162 GLN A C 1
ATOM 1249 O O . GLN A 1 162 ? 3.030 15.832 -66.802 1.00 57.72 162 GLN A O 1
ATOM 1254 N N . ALA A 1 163 ? 4.254 17.181 -65.506 1.00 55.97 163 ALA A N 1
ATOM 1255 C CA . ALA A 1 163 ? 5.554 16.704 -65.993 1.00 55.97 163 ALA A CA 1
ATOM 1256 C C . ALA A 1 163 ? 6.138 15.536 -65.167 1.00 55.97 163 ALA A C 1
ATOM 1258 O O . ALA A 1 163 ? 7.065 14.869 -65.623 1.00 55.97 163 ALA A O 1
ATOM 1259 N N . ALA A 1 164 ? 5.625 15.293 -63.954 1.00 56.00 164 ALA A N 1
ATOM 1260 C CA . ALA A 1 164 ? 6.102 14.238 -63.055 1.00 56.00 164 ALA A CA 1
ATOM 1261 C C . ALA A 1 164 ? 5.343 12.907 -63.222 1.00 56.00 164 ALA A C 1
ATOM 1263 O O . ALA A 1 164 ? 5.896 11.851 -62.915 1.00 56.00 164 ALA A O 1
ATOM 1264 N N . GLU A 1 165 ? 4.115 12.933 -63.752 1.00 53.25 165 GLU A N 1
ATOM 1265 C CA . GLU A 1 165 ? 3.322 11.720 -64.017 1.00 53.25 165 GLU A CA 1
ATOM 1266 C C . GLU A 1 165 ? 3.861 10.882 -65.195 1.00 53.25 165 GLU A C 1
ATOM 1268 O O . GLU A 1 165 ? 3.662 9.669 -65.212 1.00 53.25 165 GLU A O 1
ATOM 1273 N N . ASP A 1 166 ? 4.657 11.467 -66.099 1.00 50.00 166 ASP A N 1
ATOM 1274 C CA . ASP A 1 166 ? 5.288 10.740 -67.216 1.00 50.00 166 ASP A CA 1
ATOM 1275 C C . ASP A 1 166 ? 6.605 10.017 -66.840 1.00 50.00 166 ASP A C 1
ATOM 1277 O O . ASP A 1 166 ? 7.153 9.273 -67.655 1.00 50.00 166 ASP A O 1
ATOM 1281 N N . GLN A 1 167 ? 7.130 10.187 -65.614 1.00 53.44 167 GLN A N 1
ATOM 1282 C CA . GLN A 1 167 ? 8.383 9.539 -65.166 1.00 53.44 167 GLN A CA 1
ATOM 1283 C C . GLN A 1 167 ? 8.207 8.456 -64.086 1.00 53.44 167 GLN A C 1
ATOM 1285 O O . GLN A 1 167 ? 9.166 7.755 -63.768 1.00 53.44 167 GLN A O 1
ATOM 1290 N N . ALA A 1 168 ? 7.001 8.241 -63.554 1.00 49.72 168 ALA A N 1
ATOM 1291 C CA . ALA A 1 168 ? 6.768 7.360 -62.403 1.00 49.72 168 ALA A CA 1
ATOM 1292 C C . ALA A 1 168 ? 6.321 5.920 -62.755 1.00 49.72 168 ALA A C 1
ATOM 1294 O O . ALA A 1 168 ? 5.540 5.321 -62.022 1.00 49.72 168 ALA A O 1
ATOM 1295 N N . GLN A 1 169 ? 6.811 5.337 -63.859 1.00 52.09 169 GLN A N 1
ATOM 1296 C CA . GLN A 1 169 ? 6.565 3.917 -64.196 1.00 52.09 169 GLN A CA 1
ATOM 1297 C C . GLN A 1 169 ? 7.793 2.997 -64.113 1.00 52.09 169 GLN A C 1
ATOM 1299 O O . GLN A 1 169 ? 7.709 1.833 -64.499 1.00 52.09 169 GLN A O 1
ATOM 1304 N N . GLN A 1 170 ? 8.928 3.448 -63.575 1.00 51.03 170 GLN A N 1
ATOM 1305 C CA . GLN A 1 170 ? 10.076 2.565 -63.341 1.00 51.03 170 GLN A CA 1
ATOM 1306 C C . GLN A 1 170 ? 10.800 2.926 -62.045 1.00 51.03 170 GLN A C 1
ATOM 1308 O O . GLN A 1 170 ? 11.744 3.703 -62.087 1.00 51.03 170 GLN A O 1
ATOM 1313 N N . GLN A 1 171 ? 10.348 2.358 -60.922 1.00 45.00 171 GLN A N 1
ATOM 1314 C CA . GLN A 1 171 ? 11.145 1.912 -59.761 1.00 45.00 171 GLN A CA 1
ATOM 1315 C C . GLN A 1 171 ? 10.207 1.678 -58.565 1.00 45.00 171 GLN A C 1
ATOM 1317 O O . GLN A 1 171 ? 10.060 2.521 -57.689 1.00 45.00 171 GLN A O 1
ATOM 1322 N N . GLU A 1 172 ? 9.561 0.513 -58.537 1.00 48.47 172 GLU A N 1
ATOM 1323 C CA . GLU A 1 172 ? 9.061 -0.082 -57.295 1.00 48.47 172 GLU A CA 1
ATOM 1324 C C . GLU A 1 172 ? 10.055 -1.166 -56.873 1.00 48.47 172 GLU A C 1
ATOM 1326 O O . GLU A 1 172 ? 10.350 -2.075 -57.651 1.00 48.47 172 GLU A O 1
ATOM 1331 N N . GLY A 1 173 ? 10.578 -1.066 -55.650 1.00 46.97 173 GLY A N 1
ATOM 1332 C CA . GLY A 1 173 ? 11.387 -2.123 -55.054 1.00 46.97 173 GLY A CA 1
ATOM 1333 C C . GLY A 1 173 ? 12.204 -1.677 -53.843 1.00 46.97 173 GLY A C 1
ATOM 1334 O O . GLY A 1 173 ? 13.281 -1.123 -54.004 1.00 46.97 173 GLY A O 1
ATOM 1335 N N . GLU A 1 174 ? 11.705 -2.030 -52.653 1.00 44.75 174 GLU A N 1
ATOM 1336 C CA . GLU A 1 174 ? 12.490 -2.447 -51.470 1.00 44.75 174 GLU A CA 1
ATOM 1337 C C . GLU A 1 174 ? 12.894 -1.461 -50.351 1.00 44.75 174 GLU A C 1
ATOM 1339 O O . GLU A 1 174 ? 13.506 -1.921 -49.389 1.00 44.75 174 GLU A O 1
ATOM 1344 N N . GLU A 1 175 ? 12.482 -0.188 -50.320 1.00 46.12 175 GLU A N 1
ATOM 1345 C CA . GLU A 1 175 ? 12.880 0.708 -49.199 1.00 46.12 175 GLU A CA 1
ATOM 1346 C C . GLU A 1 175 ? 11.778 1.090 -48.184 1.00 46.12 175 GLU A C 1
ATOM 1348 O O . GLU A 1 175 ? 12.060 1.750 -47.184 1.00 46.12 175 GLU A O 1
ATOM 1353 N N . ASP A 1 176 ? 10.538 0.616 -48.341 1.00 50.31 176 ASP A N 1
ATOM 1354 C CA . ASP A 1 176 ? 9.386 1.186 -47.610 1.00 50.31 176 ASP A CA 1
ATOM 1355 C C . ASP A 1 176 ? 8.985 0.489 -46.289 1.00 50.31 176 ASP A C 1
ATOM 1357 O O . ASP A 1 176 ? 7.947 0.782 -45.696 1.00 50.31 176 ASP A O 1
ATOM 1361 N N . HIS A 1 177 ? 9.803 -0.435 -45.775 1.00 50.22 177 HIS A N 1
ATOM 1362 C CA . HIS A 1 177 ? 9.501 -1.131 -44.512 1.00 50.22 177 HIS A CA 1
ATOM 1363 C C . HIS A 1 177 ? 10.183 -0.529 -43.273 1.00 50.22 177 HIS A C 1
ATOM 1365 O O . HIS A 1 177 ? 9.727 -0.767 -42.154 1.00 50.22 177 HIS A O 1
ATOM 1371 N N . MET A 1 178 ? 11.234 0.281 -43.442 1.00 51.09 178 MET A N 1
ATOM 1372 C CA . MET A 1 178 ? 11.960 0.904 -42.320 1.00 51.09 178 MET A CA 1
ATOM 1373 C C . MET A 1 178 ? 11.391 2.281 -41.934 1.00 51.09 178 MET A C 1
ATOM 1375 O O . MET A 1 178 ? 11.478 2.691 -40.777 1.00 51.09 178 MET A O 1
ATOM 1379 N N . SER A 1 179 ? 10.744 2.976 -42.873 1.00 48.06 179 SER A N 1
ATOM 1380 C CA . SER A 1 179 ? 10.084 4.272 -42.654 1.00 48.06 179 SER A CA 1
ATOM 1381 C C . SER A 1 179 ? 8.847 4.145 -41.753 1.00 48.06 179 SER A C 1
ATOM 1383 O O . SER A 1 179 ? 8.660 4.956 -40.844 1.00 48.06 179 SER A O 1
ATOM 1385 N N . ALA A 1 180 ? 8.060 3.076 -41.929 1.00 50.09 180 ALA A N 1
ATOM 1386 C CA . ALA A 1 180 ? 6.851 2.796 -41.151 1.00 50.09 180 ALA A CA 1
ATOM 1387 C C . ALA A 1 180 ? 7.118 2.632 -39.638 1.00 50.09 180 ALA A C 1
ATOM 1389 O O . ALA A 1 180 ? 6.292 3.028 -38.808 1.00 50.09 180 ALA A O 1
ATOM 1390 N N . PHE A 1 181 ? 8.288 2.102 -39.264 1.00 40.09 181 PHE A N 1
ATOM 1391 C CA . PHE A 1 181 ? 8.668 1.917 -37.862 1.00 40.09 181 PHE A CA 1
ATOM 1392 C C . PHE A 1 181 ? 9.016 3.257 -37.190 1.00 40.09 181 PHE A C 1
ATOM 1394 O O . PHE A 1 181 ? 8.487 3.565 -36.120 1.00 40.09 181 PHE A O 1
ATOM 1401 N N . HIS A 1 182 ? 9.787 4.122 -37.857 1.00 43.06 182 HIS A N 1
ATOM 1402 C CA . HIS A 1 182 ? 10.140 5.448 -37.330 1.00 43.06 182 HIS A CA 1
ATOM 1403 C C . HIS A 1 182 ? 8.965 6.436 -37.292 1.00 43.06 182 HIS A C 1
ATOM 1405 O O . HIS A 1 182 ? 8.905 7.302 -36.413 1.00 43.06 182 HIS A O 1
ATOM 1411 N N . SER A 1 183 ? 7.975 6.292 -38.177 1.00 47.03 183 SER A N 1
ATOM 1412 C CA . SER A 1 183 ? 6.741 7.080 -38.086 1.00 47.03 183 SER A CA 1
ATOM 1413 C C . SER A 1 183 ? 5.894 6.734 -36.857 1.00 47.03 183 SER A C 1
ATOM 1415 O O . SER A 1 183 ? 5.226 7.621 -36.330 1.00 47.03 183 SER A O 1
ATOM 1417 N N . SER A 1 184 ? 5.961 5.499 -36.341 1.00 49.75 184 SER A N 1
ATOM 1418 C CA . SER A 1 184 ? 5.264 5.138 -35.096 1.00 49.75 184 SER A CA 1
ATOM 1419 C C . SER A 1 184 ? 5.908 5.783 -33.859 1.00 49.75 184 SER A C 1
ATOM 1421 O O . SER A 1 184 ? 5.211 6.283 -32.977 1.00 49.75 184 SER A O 1
ATOM 1423 N N . GLU A 1 185 ? 7.239 5.877 -33.851 1.00 46.97 185 GLU A N 1
ATOM 1424 C CA . GLU A 1 185 ? 8.040 6.503 -32.794 1.00 46.97 185 GLU A CA 1
ATOM 1425 C C . GLU A 1 185 ? 7.874 8.033 -32.778 1.00 46.97 185 GLU A C 1
ATOM 1427 O O . GLU A 1 185 ? 7.732 8.653 -31.724 1.00 46.97 185 GLU A O 1
ATOM 1432 N N . THR A 1 186 ? 7.765 8.644 -33.961 1.00 45.72 186 THR A N 1
ATOM 1433 C CA . THR A 1 186 ? 7.537 10.092 -34.102 1.00 45.72 186 THR A CA 1
ATOM 1434 C C . THR A 1 186 ? 6.083 10.482 -33.790 1.00 45.72 186 THR A C 1
ATOM 1436 O O . THR A 1 186 ? 5.833 11.558 -33.245 1.00 45.72 186 THR A O 1
ATOM 1439 N N . GLN A 1 187 ? 5.104 9.606 -34.058 1.00 43.97 187 GLN A N 1
ATOM 1440 C CA . GLN A 1 187 ? 3.706 9.830 -33.659 1.00 43.97 187 GLN A CA 1
ATOM 1441 C C . GLN A 1 187 ? 3.518 9.771 -32.136 1.00 43.97 187 GLN A C 1
ATOM 1443 O O . GLN A 1 187 ? 2.767 10.587 -31.597 1.00 43.97 187 GLN A O 1
ATOM 1448 N N . LEU A 1 188 ? 4.250 8.898 -31.434 1.00 44.19 188 LEU A N 1
ATOM 1449 C CA . LEU A 1 188 ? 4.257 8.823 -29.965 1.00 44.19 188 LEU A CA 1
ATOM 1450 C C . LEU A 1 188 ? 4.730 10.133 -29.307 1.00 44.19 188 LEU A C 1
ATOM 1452 O O . LEU A 1 188 ? 4.196 10.513 -28.269 1.00 44.19 188 LEU A O 1
ATOM 1456 N N . ALA A 1 189 ? 5.656 10.864 -29.937 1.00 41.44 189 ALA A N 1
ATOM 1457 C CA . ALA A 1 189 ? 6.156 12.156 -29.450 1.00 41.44 189 ALA A CA 1
ATOM 1458 C C . ALA A 1 189 ? 5.193 13.343 -29.686 1.00 41.44 189 ALA A C 1
ATOM 1460 O O . ALA A 1 189 ? 5.382 14.418 -29.117 1.00 41.44 189 ALA A O 1
ATOM 1461 N N . SER A 1 190 ? 4.170 13.169 -30.532 1.00 44.53 190 SER A N 1
ATOM 1462 C CA . SER A 1 190 ? 3.196 14.217 -30.888 1.00 44.53 190 SER A CA 1
ATOM 1463 C C . SER A 1 190 ? 1.874 14.139 -30.117 1.00 44.53 190 SER A C 1
ATOM 1465 O O . SER A 1 190 ? 1.056 15.058 -30.193 1.00 44.53 190 SER A O 1
ATOM 1467 N N . LEU A 1 191 ? 1.654 13.063 -29.355 1.00 41.72 191 LEU A N 1
ATOM 1468 C CA . LEU A 1 191 ? 0.492 12.940 -28.486 1.00 41.72 191 LEU A CA 1
ATOM 1469 C C . LEU A 1 191 ? 0.713 13.805 -27.243 1.00 41.72 191 LEU A C 1
ATOM 1471 O O . LEU A 1 191 ? 1.587 13.548 -26.424 1.00 41.72 191 LEU A O 1
ATOM 1475 N N . SER A 1 192 ? -0.139 14.813 -27.071 1.00 47.88 192 SER A N 1
ATOM 1476 C CA . SER A 1 192 ? -0.234 15.653 -25.869 1.00 47.88 192 SER A CA 1
ATOM 1477 C C . SER A 1 192 ? -0.646 14.892 -24.599 1.00 47.88 192 SER A C 1
ATOM 1479 O O . SER A 1 192 ? -0.842 15.505 -23.554 1.00 47.88 192 SER A O 1
ATOM 1481 N N . ASN A 1 193 ? -0.781 13.567 -24.680 1.00 48.34 193 ASN A N 1
ATOM 1482 C CA . ASN A 1 193 ? -0.941 12.677 -23.545 1.00 48.34 193 ASN A CA 1
ATOM 1483 C C . ASN A 1 193 ? 0.312 11.807 -23.458 1.00 48.34 193 ASN A C 1
ATOM 1485 O O . ASN A 1 193 ? 0.596 11.098 -24.429 1.00 48.34 193 ASN A O 1
ATOM 1489 N N . PRO A 1 194 ? 1.036 11.820 -22.327 1.00 49.56 194 PRO A N 1
ATOM 1490 C CA . PRO A 1 194 ? 2.215 10.991 -22.169 1.00 49.56 194 PRO A CA 1
ATOM 1491 C C . PRO A 1 194 ? 1.809 9.536 -22.368 1.00 49.56 194 PRO A C 1
ATOM 1493 O O . PRO A 1 194 ? 0.959 9.020 -21.652 1.00 49.56 194 PRO A O 1
ATOM 1496 N N . THR A 1 195 ? 2.370 8.938 -23.410 1.00 51.91 195 THR A N 1
ATOM 1497 C CA . THR A 1 195 ? 2.309 7.538 -23.834 1.00 51.91 195 THR A CA 1
ATOM 1498 C C . THR A 1 195 ? 1.869 6.547 -22.745 1.00 51.91 195 THR A C 1
ATOM 1500 O O . THR A 1 195 ? 2.665 5.890 -22.078 1.00 51.91 195 THR A O 1
ATOM 1503 N N . ILE A 1 196 ? 0.547 6.412 -22.593 1.00 64.44 196 ILE A N 1
ATOM 1504 C CA . ILE A 1 196 ? -0.099 5.419 -21.735 1.00 64.44 196 ILE A CA 1
ATOM 1505 C C . ILE A 1 196 ? -0.034 4.086 -22.474 1.00 64.44 196 ILE A C 1
ATOM 1507 O O . ILE A 1 196 ? -0.813 3.837 -23.394 1.00 64.44 196 ILE A O 1
ATOM 1511 N N . TYR A 1 197 ? 0.873 3.199 -22.075 1.00 72.12 197 TYR A N 1
ATOM 1512 C CA . TYR A 1 197 ? 0.770 1.807 -22.502 1.00 72.12 197 TYR A CA 1
ATOM 1513 C C . TYR A 1 197 ? -0.506 1.180 -21.922 1.00 72.12 197 TYR A C 1
ATOM 1515 O O . TYR A 1 197 ? -0.886 1.492 -20.783 1.00 72.12 197 TYR A O 1
ATOM 1523 N N . PRO A 1 198 ? -1.179 0.285 -22.668 1.00 78.69 198 PRO A N 1
ATOM 1524 C CA . PRO A 1 198 ? -2.332 -0.425 -22.144 1.00 78.69 198 PRO A CA 1
ATOM 1525 C C . PRO A 1 198 ? -1.893 -1.249 -20.933 1.00 78.69 198 PRO A C 1
ATOM 1527 O O . PRO A 1 198 ? -0.975 -2.063 -21.026 1.00 78.69 198 PRO A O 1
ATOM 1530 N N . ARG A 1 199 ? -2.552 -1.030 -19.791 1.00 85.25 199 ARG A N 1
ATOM 1531 C CA . ARG A 1 199 ? -2.295 -1.794 -18.566 1.00 85.25 199 ARG A CA 1
ATOM 1532 C C . ARG A 1 199 ? -2.443 -3.281 -18.857 1.00 85.25 199 ARG A C 1
ATOM 1534 O O . ARG A 1 199 ? -3.537 -3.720 -19.221 1.00 85.25 199 ARG A O 1
ATOM 1541 N N . SER A 1 200 ? -1.373 -4.027 -18.622 1.00 89.50 200 SER A N 1
ATOM 1542 C CA . SER A 1 200 ? -1.336 -5.468 -18.799 1.00 89.50 200 SER A CA 1
ATOM 1543 C C . SER A 1 200 ? -1.472 -6.167 -17.451 1.00 89.50 200 SER A C 1
ATOM 1545 O O . SER A 1 200 ? -2.577 -6.553 -17.074 1.00 89.50 200 SER A O 1
ATOM 1547 N N . LEU A 1 201 ? -0.372 -6.330 -16.711 1.00 94.44 201 LEU A N 1
ATOM 1548 C CA . LEU A 1 201 ? -0.340 -7.137 -15.493 1.00 94.44 201 LEU A CA 1
ATOM 1549 C C . LEU A 1 201 ? 0.417 -6.395 -14.395 1.00 94.44 201 LEU A C 1
ATOM 1551 O O . LEU A 1 201 ? 1.644 -6.324 -14.422 1.00 94.44 201 LEU A O 1
ATOM 1555 N N . ILE A 1 202 ? -0.306 -5.879 -13.402 1.00 96.25 202 ILE A N 1
ATOM 1556 C CA . ILE A 1 202 ? 0.321 -5.170 -12.288 1.00 96.25 202 ILE A CA 1
ATOM 1557 C C . ILE A 1 202 ? 0.978 -6.161 -11.325 1.00 96.25 202 ILE A C 1
ATOM 1559 O O . ILE A 1 202 ? 0.383 -7.154 -10.897 1.00 96.25 202 ILE A O 1
ATOM 1563 N N . ARG A 1 203 ? 2.211 -5.841 -10.940 1.00 97.75 203 ARG A N 1
ATOM 1564 C CA . ARG A 1 203 ? 2.915 -6.415 -9.800 1.00 97.75 203 ARG A CA 1
ATOM 1565 C C . ARG A 1 203 ? 3.090 -5.340 -8.732 1.00 97.75 203 ARG A C 1
ATOM 1567 O O . ARG A 1 203 ? 3.604 -4.261 -9.013 1.00 97.75 203 ARG A O 1
ATOM 1574 N N . LEU A 1 204 ? 2.703 -5.665 -7.506 1.00 98.44 204 LEU A N 1
ATOM 1575 C CA . LEU A 1 204 ? 2.921 -4.855 -6.315 1.00 98.44 204 LEU A CA 1
ATOM 1576 C C . LEU A 1 204 ? 4.029 -5.466 -5.457 1.00 98.44 204 LEU A C 1
ATOM 1578 O O . LEU A 1 204 ? 4.220 -6.687 -5.429 1.00 98.44 204 LEU A O 1
ATOM 1582 N N . HIS A 1 205 ? 4.711 -4.612 -4.708 1.00 98.25 205 HIS A N 1
ATOM 1583 C CA . HIS A 1 205 ? 5.504 -4.991 -3.549 1.00 98.25 205 HIS A CA 1
ATOM 1584 C C . HIS A 1 205 ? 4.778 -4.501 -2.299 1.00 98.25 205 HIS A C 1
ATOM 1586 O O . HIS A 1 205 ? 4.535 -3.301 -2.149 1.00 98.25 205 HIS A O 1
ATOM 1592 N N . LEU A 1 206 ? 4.387 -5.447 -1.445 1.00 98.56 206 LEU A N 1
ATOM 1593 C CA . LEU A 1 206 ? 3.620 -5.189 -0.233 1.00 98.56 206 LEU A CA 1
ATOM 1594 C C . LEU A 1 206 ? 4.524 -5.295 0.997 1.00 98.56 206 LEU A C 1
ATOM 1596 O O . LEU A 1 206 ? 5.331 -6.219 1.093 1.00 98.56 206 LEU A O 1
ATOM 1600 N N . SER A 1 207 ? 4.353 -4.371 1.936 1.00 98.25 207 SER A N 1
ATOM 1601 C CA . SER A 1 207 ? 5.017 -4.363 3.240 1.00 98.25 207 SER A CA 1
ATOM 1602 C C . SER A 1 207 ? 3.979 -4.360 4.360 1.00 98.25 207 SER A C 1
ATOM 1604 O O . SER A 1 207 ? 2.901 -3.785 4.205 1.00 98.25 207 SER A O 1
ATOM 1606 N N . ASP A 1 208 ? 4.298 -4.994 5.484 1.00 97.62 208 ASP A N 1
ATOM 1607 C CA . ASP A 1 208 ? 3.579 -4.823 6.749 1.00 97.62 208 ASP A CA 1
ATOM 1608 C C . ASP A 1 208 ? 4.257 -3.818 7.695 1.00 97.62 208 ASP A C 1
ATOM 1610 O O . ASP A 1 208 ? 3.811 -3.653 8.826 1.00 97.62 208 ASP A O 1
ATOM 1614 N N . GLY A 1 209 ? 5.321 -3.152 7.235 1.00 97.00 209 GLY A N 1
ATOM 1615 C CA . GLY A 1 209 ? 6.103 -2.185 8.004 1.00 97.00 209 GLY A CA 1
ATOM 1616 C C . GLY A 1 209 ? 7.252 -2.789 8.813 1.00 97.00 209 GLY A C 1
ATOM 1617 O O . GLY A 1 209 ? 8.103 -2.041 9.277 1.00 97.00 209 GLY A O 1
ATOM 1618 N N . HIS A 1 210 ? 7.319 -4.116 8.963 1.00 96.00 210 HIS A N 1
ATOM 1619 C CA . HIS A 1 210 ? 8.289 -4.761 9.864 1.00 96.00 210 HIS A CA 1
ATOM 1620 C C . HIS A 1 210 ? 9.104 -5.863 9.197 1.00 96.00 210 HIS A C 1
ATOM 1622 O O . HIS A 1 210 ? 10.248 -6.102 9.577 1.00 96.00 210 HIS A O 1
ATOM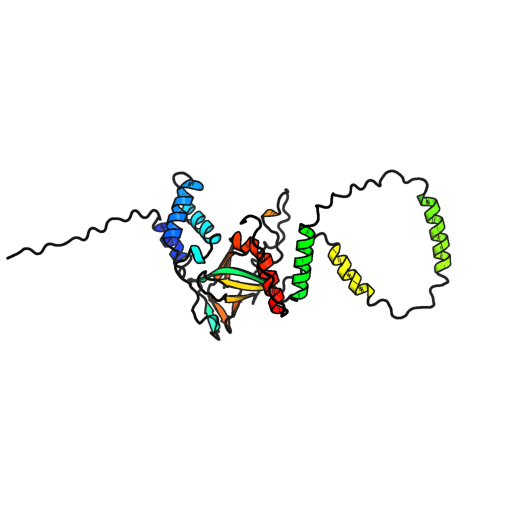 1628 N N . ALA A 1 211 ? 8.539 -6.559 8.212 1.00 90.75 211 ALA A N 1
ATOM 1629 C CA . ALA A 1 211 ? 9.277 -7.561 7.465 1.00 90.75 211 ALA A CA 1
ATOM 1630 C C . ALA A 1 211 ? 10.355 -6.898 6.592 1.00 90.75 211 ALA A C 1
ATOM 1632 O O . ALA A 1 211 ? 10.060 -6.026 5.776 1.00 90.75 211 ALA A O 1
ATOM 1633 N N . GLU A 1 212 ? 11.598 -7.375 6.699 1.00 88.25 212 GLU A N 1
ATOM 1634 C CA . GLU A 1 212 ? 12.700 -6.936 5.825 1.00 88.25 212 GLU A CA 1
ATOM 1635 C C . GLU A 1 212 ? 12.430 -7.261 4.349 1.00 88.25 212 GLU A C 1
ATOM 1637 O O . GLU A 1 212 ? 12.890 -6.568 3.441 1.00 88.25 212 GLU A O 1
ATOM 1642 N N . LEU A 1 213 ? 11.684 -8.341 4.099 1.00 90.62 213 LEU A N 1
ATOM 1643 C CA . LEU A 1 213 ? 11.387 -8.816 2.757 1.00 90.62 213 LEU A CA 1
ATOM 1644 C C . LEU A 1 213 ? 9.993 -8.379 2.316 1.00 90.62 213 LEU A C 1
ATOM 1646 O O . LEU A 1 213 ? 8.986 -8.679 2.956 1.00 90.62 213 LEU A O 1
ATOM 1650 N N . LEU A 1 214 ? 9.944 -7.741 1.149 1.00 96.62 214 LEU A N 1
ATOM 1651 C CA . LEU A 1 214 ? 8.703 -7.308 0.523 1.00 96.62 214 LEU A CA 1
ATOM 1652 C C . LEU A 1 214 ? 7.962 -8.494 -0.093 1.00 96.62 214 LEU A C 1
ATOM 1654 O O . LEU A 1 214 ? 8.539 -9.293 -0.834 1.00 96.62 214 LEU A O 1
ATOM 1658 N N . LEU A 1 215 ? 6.660 -8.571 0.160 1.00 97.75 215 LEU A N 1
ATOM 1659 C CA . LEU A 1 215 ? 5.794 -9.614 -0.366 1.00 97.75 215 LEU A CA 1
ATOM 1660 C C . LEU A 1 215 ? 5.365 -9.267 -1.803 1.00 97.75 215 LEU A C 1
ATOM 1662 O O . LEU A 1 215 ? 4.613 -8.305 -2.000 1.00 97.75 215 LEU A O 1
ATOM 1666 N N . PRO A 1 216 ? 5.801 -10.022 -2.831 1.00 98.12 216 PRO A N 1
ATOM 1667 C CA . PRO A 1 216 ? 5.361 -9.782 -4.196 1.00 98.12 216 PRO A CA 1
ATOM 1668 C C . PRO A 1 216 ? 3.899 -10.198 -4.368 1.00 98.12 216 PRO A C 1
ATOM 1670 O O . PRO A 1 216 ? 3.491 -11.296 -3.980 1.00 98.12 216 PRO A O 1
ATOM 1673 N N . ALA A 1 217 ? 3.114 -9.340 -5.008 1.00 98.56 217 ALA A N 1
ATOM 1674 C CA . ALA A 1 217 ? 1.718 -9.602 -5.312 1.00 98.56 217 ALA A CA 1
ATOM 1675 C C . ALA A 1 217 ? 1.428 -9.312 -6.784 1.00 98.56 217 ALA A C 1
ATOM 1677 O O . ALA A 1 217 ? 1.864 -8.297 -7.314 1.00 98.56 217 ALA A O 1
ATOM 1678 N N . PHE A 1 218 ? 0.693 -10.195 -7.447 1.00 98.19 218 PHE A N 1
ATOM 1679 C CA . PHE A 1 218 ? 0.327 -10.064 -8.851 1.00 98.19 218 PHE A CA 1
ATOM 1680 C C . PHE A 1 218 ? -1.170 -9.893 -8.983 1.00 98.19 218 PHE A C 1
ATOM 1682 O O . PHE A 1 218 ? -1.953 -10.595 -8.341 1.00 98.19 218 PHE A O 1
ATOM 1689 N N . GLU A 1 219 ? -1.563 -8.997 -9.870 1.00 97.44 219 GLU A N 1
ATOM 1690 C CA . GLU A 1 219 ? -2.936 -8.836 -10.303 1.00 97.44 219 GLU A CA 1
ATOM 1691 C C . GLU A 1 219 ? -3.391 -10.052 -11.126 1.00 97.44 219 GLU A C 1
ATOM 1693 O O . GLU A 1 219 ? -3.355 -10.060 -12.349 1.00 97.44 219 GLU A O 1
ATOM 1698 N N . HIS A 1 220 ? -3.822 -11.119 -10.456 1.00 97.31 220 HIS A N 1
ATOM 1699 C CA . HIS A 1 220 ? -4.289 -12.331 -11.132 1.00 97.31 220 HIS A CA 1
ATOM 1700 C C . HIS A 1 220 ? -5.579 -12.084 -11.928 1.00 97.31 220 HIS A C 1
ATOM 1702 O O . HIS A 1 220 ? -5.836 -12.756 -12.923 1.00 97.31 220 HIS A O 1
ATOM 1708 N N . SER A 1 221 ? -6.433 -11.170 -11.463 1.00 96.88 221 SER A N 1
ATOM 1709 C CA . SER A 1 221 ? -7.620 -10.716 -12.202 1.00 96.88 221 SER A CA 1
ATOM 1710 C C . SER A 1 221 ? -7.767 -9.209 -12.033 1.00 96.88 221 SER A C 1
ATOM 1712 O O . SER A 1 221 ? -7.362 -8.685 -10.998 1.00 96.88 221 SER A O 1
ATOM 1714 N N . ARG A 1 222 ? -8.366 -8.540 -13.024 1.00 95.00 222 ARG A N 1
ATOM 1715 C CA . ARG A 1 222 ? -8.441 -7.076 -13.103 1.00 95.00 222 ARG A CA 1
ATOM 1716 C C . ARG A 1 222 ? -9.046 -6.440 -11.841 1.00 95.00 222 ARG A C 1
ATOM 1718 O O . ARG A 1 222 ? -10.177 -6.757 -11.489 1.00 95.00 222 ARG A O 1
ATOM 1725 N N . ILE A 1 223 ? -8.322 -5.525 -11.198 1.00 95.94 223 ILE A N 1
ATOM 1726 C CA . ILE A 1 223 ? -8.756 -4.696 -10.065 1.00 95.94 223 ILE A CA 1
ATOM 1727 C C . ILE A 1 223 ? -8.759 -3.238 -10.530 1.00 95.94 223 ILE A C 1
ATOM 1729 O O . ILE A 1 223 ? -7.704 -2.613 -10.632 1.00 95.94 223 ILE A O 1
ATOM 1733 N N . GLU A 1 224 ? -9.940 -2.683 -10.801 1.00 92.56 224 GLU A N 1
ATOM 1734 C CA . GLU A 1 224 ? -10.064 -1.335 -11.385 1.00 92.56 224 GLU A CA 1
ATOM 1735 C C . GLU A 1 224 ? -9.498 -0.220 -10.498 1.00 92.56 224 GLU A C 1
ATOM 1737 O O . GLU A 1 224 ? -8.998 0.774 -11.010 1.00 92.56 224 GLU A O 1
ATOM 1742 N N . ALA A 1 225 ? -9.500 -0.417 -9.178 1.00 93.12 225 ALA A N 1
ATOM 1743 C CA . ALA A 1 225 ? -8.938 0.533 -8.217 1.00 93.12 225 ALA A CA 1
ATOM 1744 C C . ALA A 1 225 ? -7.396 0.608 -8.227 1.00 93.12 225 ALA A C 1
ATOM 1746 O O . ALA A 1 225 ? -6.825 1.476 -7.572 1.00 93.12 225 ALA A O 1
ATOM 1747 N N . LEU A 1 226 ? -6.710 -0.303 -8.927 1.00 93.88 226 LEU A N 1
ATOM 1748 C CA . LEU A 1 226 ? -5.259 -0.253 -9.105 1.00 93.88 226 LEU A CA 1
ATOM 1749 C C . LEU A 1 226 ? -4.920 0.361 -10.464 1.00 93.88 226 LEU A C 1
ATOM 1751 O O . LEU A 1 226 ? -5.531 0.006 -11.464 1.00 93.88 226 LEU A O 1
ATOM 1755 N N . SER A 1 227 ? -3.937 1.253 -10.536 1.00 91.81 227 SER A N 1
ATOM 1756 C CA . SER A 1 227 ? -3.479 1.840 -11.800 1.00 91.81 227 SER A CA 1
ATOM 1757 C C . SER A 1 227 ? -2.081 2.431 -11.657 1.00 91.81 227 SER A C 1
ATOM 1759 O O . SER A 1 227 ? -1.781 3.084 -10.664 1.00 91.81 227 SER A O 1
ATOM 1761 N N . MET A 1 228 ? -1.237 2.257 -12.674 1.00 88.44 228 MET A N 1
ATOM 1762 C CA . MET A 1 228 ? 0.038 2.982 -12.773 1.00 88.44 228 MET A CA 1
ATOM 1763 C C . MET A 1 228 ? -0.072 4.296 -13.539 1.00 88.44 228 MET A C 1
ATOM 1765 O O . MET A 1 228 ? 0.662 5.235 -13.248 1.00 88.44 228 MET A O 1
ATOM 1769 N N . ASN A 1 229 ? -0.993 4.356 -14.501 1.00 80.31 229 ASN A N 1
ATOM 1770 C CA . ASN A 1 229 ? -1.034 5.390 -15.536 1.00 80.31 229 ASN A CA 1
ATOM 1771 C C . ASN A 1 229 ? -2.168 6.402 -15.294 1.00 80.31 229 ASN A C 1
ATOM 1773 O O . ASN A 1 229 ? -2.722 6.954 -16.240 1.00 80.31 229 ASN A O 1
ATOM 1777 N N . GLY A 1 230 ? -2.579 6.583 -14.036 1.00 73.62 230 GLY A N 1
ATOM 1778 C CA . GLY A 1 230 ? -3.597 7.568 -13.664 1.00 73.62 230 GLY A CA 1
ATOM 1779 C C . GLY A 1 230 ? -3.019 8.974 -13.487 1.00 73.62 230 GLY A C 1
ATOM 1780 O O . GLY A 1 230 ? -1.803 9.147 -13.391 1.00 73.62 230 GLY A O 1
ATOM 1781 N N . ARG A 1 231 ? -3.899 9.973 -13.395 1.00 67.88 231 ARG A N 1
ATOM 1782 C CA . ARG A 1 231 ? -3.515 11.349 -13.039 1.00 67.88 231 ARG A CA 1
ATOM 1783 C C . ARG A 1 231 ? -3.094 11.437 -11.570 1.00 67.88 231 ARG A C 1
ATOM 1785 O O . ARG A 1 231 ? -3.611 10.683 -10.737 1.00 67.88 231 ARG A O 1
ATOM 1792 N N . ARG A 1 232 ? -2.159 12.343 -11.262 1.00 67.81 232 ARG A N 1
ATOM 1793 C CA . ARG A 1 232 ? -1.890 12.780 -9.882 1.00 67.81 232 ARG A CA 1
ATOM 1794 C C . ARG A 1 232 ? -2.981 13.763 -9.451 1.00 67.81 232 ARG A C 1
ATOM 1796 O O . ARG A 1 232 ? -3.444 14.543 -10.274 1.00 67.81 232 ARG A O 1
ATOM 1803 N N . GLU A 1 233 ? -3.375 13.716 -8.178 1.00 63.44 233 GLU A N 1
ATOM 1804 C CA . GLU A 1 233 ? -4.388 14.632 -7.619 1.00 63.44 233 GLU A CA 1
ATOM 1805 C C . GLU A 1 233 ? -3.952 16.103 -7.742 1.00 63.44 233 GLU A C 1
ATOM 1807 O O . GLU A 1 233 ? -4.775 16.973 -8.002 1.00 63.44 233 GLU A O 1
ATOM 1812 N N . ASP A 1 234 ? -2.647 16.371 -7.656 1.00 60.34 234 ASP A N 1
ATOM 1813 C CA . ASP A 1 234 ? -2.104 17.735 -7.610 1.00 60.34 234 ASP A CA 1
ATOM 1814 C C . ASP A 1 234 ? -2.016 18.434 -8.983 1.00 60.34 234 ASP A C 1
ATOM 1816 O O . ASP A 1 234 ? -1.655 19.607 -9.058 1.00 60.34 234 ASP A O 1
ATOM 1820 N N . GLU A 1 235 ? -2.319 17.736 -10.085 1.00 60.12 235 GLU A N 1
ATOM 1821 C CA . GLU A 1 235 ? -2.271 18.310 -11.441 1.00 60.12 235 GLU A CA 1
ATOM 1822 C C . GLU A 1 235 ? -3.567 19.056 -11.828 1.00 60.12 235 GLU A C 1
ATOM 1824 O O . GLU A 1 235 ? -3.618 19.706 -12.874 1.00 60.12 235 GLU A O 1
ATOM 1829 N N . GLU A 1 236 ? -4.609 19.023 -10.988 1.00 52.75 236 GLU A N 1
ATOM 1830 C CA . GLU A 1 236 ? -5.899 19.683 -11.240 1.00 52.75 236 GLU A CA 1
ATOM 1831 C C . GLU A 1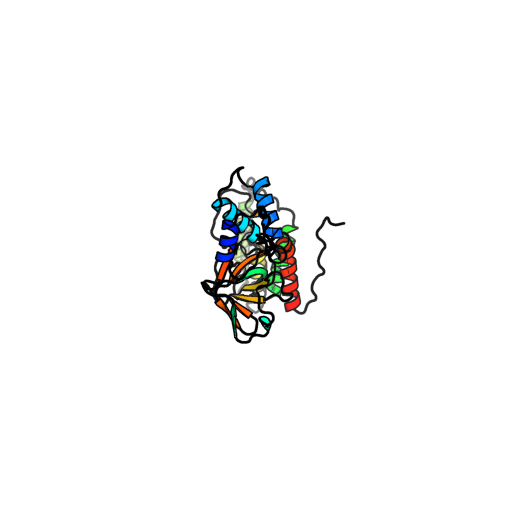 236 ? -5.950 21.117 -10.685 1.00 52.75 236 GLU A C 1
ATOM 1833 O O . GLU A 1 236 ? -6.672 21.449 -9.748 1.00 52.75 236 GLU A O 1
ATOM 1838 N N . GLY A 1 237 ? -5.189 22.007 -11.322 1.00 50.12 237 GLY A N 1
ATOM 1839 C CA . GLY A 1 237 ? -5.374 23.457 -11.241 1.00 50.12 237 GLY A CA 1
ATOM 1840 C C . GLY A 1 237 ? -6.155 23.985 -12.449 1.00 50.12 237 GLY A C 1
ATOM 1841 O O . GLY A 1 237 ? -5.571 24.643 -13.306 1.00 50.12 237 GLY A O 1
ATOM 1842 N N . GLY A 1 238 ? -7.452 23.686 -12.557 1.00 48.09 238 GLY A N 1
ATOM 1843 C CA . GLY A 1 238 ? -8.310 24.233 -13.618 1.00 48.09 238 GLY A CA 1
ATOM 1844 C C . GLY A 1 238 ? -9.690 23.577 -13.678 1.00 48.09 238 GLY A C 1
ATOM 1845 O O . GLY A 1 238 ? -9.788 22.359 -13.775 1.00 48.09 238 GLY A O 1
ATOM 1846 N N . GLU A 1 239 ? -10.741 24.394 -13.590 1.00 50.81 239 GLU A N 1
ATOM 1847 C CA . GLU A 1 239 ? -12.155 23.999 -13.594 1.00 50.81 239 GLU A CA 1
ATOM 1848 C C . GLU A 1 239 ? -12.556 23.072 -14.765 1.00 50.81 239 GLU A C 1
ATOM 1850 O O . GLU A 1 239 ? -12.057 23.185 -15.881 1.00 50.81 239 GLU A O 1
ATOM 1855 N N . GLU A 1 240 ? -13.535 22.206 -14.474 1.00 50.97 240 GLU A N 1
ATOM 1856 C CA . GLU A 1 240 ? -14.219 21.236 -15.351 1.00 50.97 240 GLU A CA 1
ATOM 1857 C C . GLU A 1 240 ? -13.451 19.953 -15.730 1.00 50.97 240 GLU A C 1
ATOM 1859 O O . GLU A 1 240 ? -13.053 19.672 -16.862 1.00 50.97 240 GLU A O 1
ATOM 1864 N N . VAL A 1 241 ? -13.376 19.101 -14.710 1.00 56.06 241 VAL A N 1
ATOM 1865 C CA . VAL A 1 241 ? -13.158 17.653 -14.705 1.00 56.06 241 VAL A CA 1
ATOM 1866 C C . VAL A 1 241 ? -13.822 16.919 -15.889 1.00 56.06 241 VAL A C 1
ATOM 1868 O O . VAL A 1 241 ? -15.044 16.860 -16.026 1.00 56.06 241 VAL A O 1
ATOM 1871 N N . ARG A 1 242 ? -13.007 16.213 -16.685 1.00 48.19 242 ARG A N 1
ATOM 1872 C CA . ARG A 1 242 ? -13.434 14.971 -17.355 1.00 48.19 242 ARG A CA 1
ATOM 1873 C C . ARG A 1 242 ? -12.924 13.782 -16.543 1.00 48.19 242 ARG A C 1
ATOM 1875 O O . ARG A 1 242 ? -11.804 13.315 -16.724 1.00 48.19 242 ARG A O 1
ATOM 1882 N N . GLU A 1 243 ? -13.800 13.314 -15.666 1.00 55.00 243 GLU A N 1
ATOM 1883 C CA . GLU A 1 243 ? -13.663 12.280 -14.627 1.00 55.00 243 GLU A CA 1
ATOM 1884 C C . GLU A 1 243 ? -13.536 10.840 -15.176 1.00 55.00 243 GLU A C 1
ATOM 1886 O O . GLU A 1 243 ? -14.110 9.902 -14.634 1.00 55.00 243 GLU A O 1
ATOM 1891 N N . GLN A 1 244 ? -12.871 10.622 -16.314 1.00 52.25 244 GLN A N 1
ATOM 1892 C CA . GLN A 1 244 ? -12.985 9.341 -17.041 1.00 52.25 244 GLN A CA 1
ATOM 1893 C C . GLN A 1 244 ? -11.733 8.456 -17.003 1.00 52.25 244 GLN A C 1
ATOM 1895 O O . GLN A 1 244 ? -11.559 7.600 -17.869 1.00 52.25 244 GLN A O 1
ATOM 1900 N N . GLY A 1 245 ? -10.867 8.618 -16.000 1.00 59.69 245 GLY A N 1
ATOM 1901 C CA . GLY A 1 245 ? -9.678 7.778 -15.828 1.00 59.69 245 GLY A CA 1
ATOM 1902 C C . GLY A 1 245 ? -9.558 7.191 -14.419 1.00 59.69 245 GLY A C 1
ATOM 1903 O O . GLY A 1 245 ? -9.922 7.863 -13.456 1.00 59.69 245 GLY A O 1
ATOM 1904 N N . PRO A 1 246 ? -9.030 5.960 -14.263 1.00 66.81 246 PRO A N 1
ATOM 1905 C CA . PRO A 1 246 ? -8.709 5.428 -12.946 1.00 66.81 246 PRO A CA 1
ATOM 1906 C C . PRO A 1 246 ? -7.582 6.250 -12.310 1.00 66.81 246 PRO A C 1
ATOM 1908 O O . PRO A 1 246 ? -6.555 6.513 -12.943 1.00 66.81 246 PRO A O 1
ATOM 1911 N N . GLN A 1 247 ? -7.768 6.625 -11.047 1.00 81.19 247 GLN A N 1
ATOM 1912 C CA . GLN A 1 247 ? -6.762 7.324 -10.256 1.00 81.19 247 GLN A CA 1
ATOM 1913 C C . GLN A 1 247 ? -5.482 6.487 -10.130 1.00 81.19 247 GLN A C 1
ATOM 1915 O O . GLN A 1 247 ? -5.536 5.259 -10.015 1.00 81.19 247 GLN A O 1
ATOM 1920 N N . ARG A 1 248 ? -4.314 7.143 -10.162 1.00 89.81 248 ARG A N 1
ATOM 1921 C CA . ARG A 1 248 ? -3.029 6.457 -9.985 1.00 89.81 248 ARG A CA 1
ATOM 1922 C C . ARG A 1 248 ? -2.929 5.902 -8.568 1.00 89.81 248 ARG A C 1
ATOM 1924 O O . ARG A 1 248 ? -3.189 6.602 -7.597 1.00 89.81 248 ARG A O 1
ATOM 1931 N N . THR A 1 249 ? -2.489 4.657 -8.449 1.00 94.56 249 THR A N 1
ATOM 1932 C CA . THR A 1 249 ? -2.133 4.066 -7.162 1.00 94.56 249 THR A CA 1
ATOM 1933 C C . THR A 1 249 ? -0.833 4.692 -6.676 1.00 94.56 249 THR A C 1
ATOM 1935 O O . THR A 1 249 ? 0.225 4.478 -7.269 1.00 94.56 249 THR A O 1
ATOM 1938 N N . LEU A 1 250 ? -0.929 5.479 -5.609 1.00 95.75 250 LEU A N 1
ATOM 1939 C CA . LEU A 1 250 ? 0.210 6.131 -4.971 1.00 95.75 250 LEU A CA 1
ATOM 1940 C C . LEU A 1 250 ? 0.971 5.154 -4.069 1.00 95.75 250 LEU A C 1
ATOM 1942 O O . LEU A 1 250 ? 0.394 4.196 -3.539 1.00 95.75 250 LEU A O 1
ATOM 1946 N N . LEU A 1 251 ? 2.266 5.398 -3.870 1.00 97.44 251 LEU A N 1
ATOM 1947 C CA . LEU A 1 251 ? 3.029 4.639 -2.881 1.00 97.44 251 LEU A CA 1
ATOM 1948 C C . LEU A 1 251 ? 2.613 5.029 -1.457 1.00 97.44 251 LEU A C 1
ATOM 1950 O O . LEU A 1 251 ? 2.210 6.156 -1.176 1.00 97.44 251 LEU A O 1
ATOM 1954 N N . GLY A 1 252 ? 2.653 4.049 -0.557 1.00 98.19 252 GLY A N 1
ATOM 1955 C CA . GLY A 1 252 ? 2.080 4.143 0.784 1.00 98.19 252 GLY A CA 1
ATOM 1956 C C . GLY A 1 252 ? 0.596 3.774 0.861 1.00 98.19 252 GLY A C 1
ATOM 1957 O O . GLY A 1 252 ? 0.076 3.615 1.967 1.00 98.19 252 GLY A O 1
ATOM 1958 N N . CYS A 1 253 ? -0.071 3.572 -0.283 1.00 98.31 253 CYS A N 1
ATOM 1959 C CA . CYS A 1 253 ? -1.466 3.141 -0.344 1.00 98.31 253 CYS A CA 1
ATOM 1960 C C . CYS A 1 253 ? -1.698 1.863 0.470 1.00 98.31 253 CYS A C 1
ATOM 1962 O O . CYS A 1 253 ? -0.939 0.891 0.372 1.00 98.31 253 CYS A O 1
ATOM 1964 N N . LYS A 1 254 ? -2.761 1.863 1.279 1.00 98.50 254 LYS A N 1
ATOM 1965 C CA . LYS A 1 254 ? -3.133 0.732 2.123 1.00 98.50 254 LYS A CA 1
ATOM 19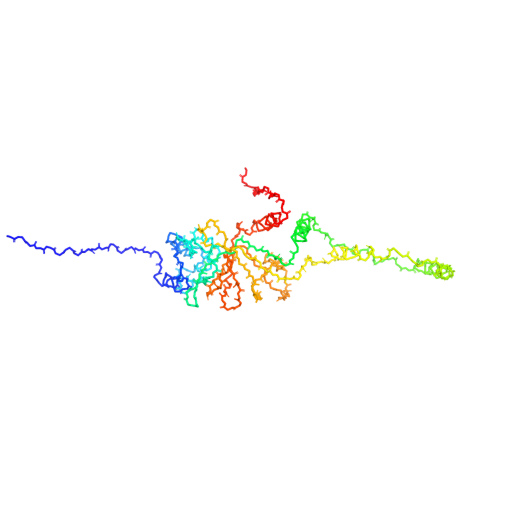66 C C . LYS A 1 254 ? -4.062 -0.222 1.387 1.00 98.50 254 LYS A C 1
ATOM 1968 O O . LYS A 1 254 ? -5.032 0.172 0.733 1.00 98.50 254 LYS A O 1
ATOM 1973 N N . VAL A 1 255 ? -3.789 -1.507 1.555 1.00 98.44 255 VAL A N 1
ATOM 1974 C CA . VAL A 1 255 ? -4.556 -2.602 0.971 1.00 98.44 255 VAL A CA 1
ATOM 1975 C C . VAL A 1 255 ? -4.893 -3.631 2.040 1.00 98.44 255 VAL A C 1
ATOM 1977 O O . VAL A 1 255 ? -4.048 -4.007 2.847 1.00 98.44 255 VAL A O 1
ATOM 1980 N N . LEU A 1 256 ? -6.139 -4.097 2.054 1.00 98.38 256 LEU A N 1
ATOM 1981 C CA . LEU A 1 256 ? -6.607 -5.121 2.981 1.00 98.38 256 LEU A CA 1
ATOM 1982 C C . LEU A 1 256 ? -6.840 -6.437 2.231 1.00 98.38 256 LEU A C 1
ATOM 1984 O O . LEU A 1 256 ? -7.740 -6.531 1.392 1.00 98.38 256 LEU A O 1
ATOM 1988 N N . LEU A 1 257 ? -6.047 -7.462 2.551 1.00 98.31 257 LEU A N 1
ATOM 1989 C CA . LEU A 1 257 ? -6.167 -8.806 1.978 1.00 98.31 257 LEU A CA 1
ATOM 1990 C C . LEU A 1 257 ? -7.131 -9.662 2.806 1.00 98.31 257 LEU A C 1
ATOM 1992 O O . LEU A 1 257 ? -6.931 -9.842 4.005 1.00 98.31 257 LEU A O 1
ATOM 1996 N N . LYS A 1 258 ? -8.169 -10.215 2.175 1.00 97.44 258 LYS A N 1
ATOM 1997 C CA . LYS A 1 258 ? -9.281 -10.945 2.813 1.00 97.44 258 LYS A CA 1
ATOM 1998 C C . LYS A 1 258 ? -9.340 -12.409 2.375 1.00 97.44 258 LYS A C 1
ATOM 2000 O O . LYS A 1 258 ? -10.385 -12.904 1.955 1.00 97.44 258 LYS A O 1
ATOM 2005 N N . GLY A 1 259 ? -8.213 -13.106 2.468 1.00 96.88 259 GLY A N 1
ATOM 2006 C CA . GLY A 1 259 ? -8.089 -14.505 2.060 1.00 96.88 259 GLY A CA 1
ATOM 2007 C C . GLY A 1 259 ? -7.395 -14.711 0.723 1.00 96.88 259 GLY A C 1
ATOM 2008 O O . GLY A 1 259 ? -7.620 -15.747 0.101 1.00 96.88 259 GLY A O 1
ATOM 2009 N N . SER A 1 260 ? -6.556 -13.770 0.284 1.00 97.81 260 SER A N 1
ATOM 2010 C CA . SER A 1 260 ? -5.827 -13.865 -0.984 1.00 97.81 260 SER A CA 1
ATOM 2011 C C . SER A 1 260 ? -4.917 -15.093 -1.020 1.00 97.81 260 SER A C 1
ATOM 2013 O O . SER A 1 260 ? -4.227 -15.407 -0.047 1.00 97.81 260 SER A O 1
ATOM 2015 N N . GLU A 1 261 ? -4.915 -15.809 -2.143 1.00 97.75 261 GLU A N 1
ATOM 2016 C CA . GLU A 1 261 ? -4.079 -16.999 -2.318 1.00 97.75 261 GLU A CA 1
ATOM 2017 C C . GLU A 1 261 ? -2.600 -16.617 -2.479 1.00 97.75 261 GLU A C 1
ATOM 2019 O O . GLU A 1 261 ? -2.259 -15.750 -3.278 1.00 97.75 261 GLU A O 1
ATOM 2024 N N . VAL A 1 262 ? -1.715 -17.306 -1.760 1.00 97.75 262 VAL A N 1
ATOM 2025 C CA . VAL A 1 262 ? -0.263 -17.249 -1.945 1.00 97.75 262 VAL A CA 1
ATOM 2026 C C . VAL A 1 262 ? 0.191 -18.518 -2.641 1.00 97.75 262 VAL A C 1
ATOM 2028 O O . VAL A 1 262 ? -0.115 -19.620 -2.177 1.00 97.75 262 VAL A O 1
ATOM 2031 N N . ARG A 1 263 ? 0.954 -18.378 -3.725 1.00 97.38 263 ARG A N 1
ATOM 2032 C CA . ARG A 1 263 ? 1.624 -19.485 -4.410 1.00 97.38 263 ARG A CA 1
ATOM 2033 C C . ARG A 1 263 ? 3.096 -19.180 -4.589 1.00 97.38 263 ARG A C 1
ATOM 2035 O O . ARG A 1 263 ? 3.435 -18.179 -5.208 1.00 97.38 263 ARG A O 1
ATOM 2042 N N . ARG A 1 264 ? 3.960 -20.068 -4.087 1.00 96.12 264 ARG A N 1
ATOM 2043 C CA . ARG A 1 264 ? 5.427 -19.949 -4.202 1.00 96.12 264 ARG A CA 1
ATOM 2044 C C . ARG A 1 264 ? 5.921 -18.554 -3.785 1.00 96.12 264 ARG A C 1
ATOM 2046 O O . ARG A 1 264 ? 6.638 -17.896 -4.533 1.00 96.12 264 ARG A O 1
ATOM 2053 N N . GLY A 1 265 ? 5.439 -18.085 -2.635 1.00 96.25 265 GLY A N 1
ATOM 2054 C CA . GLY A 1 265 ? 5.783 -16.770 -2.092 1.00 96.25 265 GLY A CA 1
ATOM 2055 C C . GLY A 1 265 ? 5.152 -15.557 -2.778 1.00 96.25 265 GLY A C 1
ATOM 2056 O O . GLY A 1 265 ? 5.518 -14.436 -2.447 1.00 96.25 265 GLY A O 1
ATOM 2057 N N . GLN A 1 266 ? 4.220 -15.746 -3.716 1.00 97.62 266 GLN A N 1
ATOM 2058 C CA . GLN A 1 266 ? 3.570 -14.655 -4.448 1.00 97.62 266 GLN A CA 1
ATOM 2059 C C . GLN A 1 266 ? 2.075 -14.610 -4.153 1.00 97.62 266 GLN A C 1
ATOM 2061 O O . GLN A 1 266 ? 1.397 -15.636 -4.238 1.00 97.62 266 GLN A O 1
ATOM 2066 N N . VAL A 1 267 ? 1.544 -13.429 -3.846 1.00 98.31 267 VAL A N 1
ATOM 2067 C CA . VAL A 1 267 ? 0.102 -13.224 -3.656 1.00 98.31 267 VAL A CA 1
ATOM 2068 C C . VAL A 1 267 ? -0.584 -13.101 -5.013 1.00 98.31 267 VAL A C 1
ATOM 2070 O O . VAL A 1 267 ? -0.131 -12.360 -5.880 1.00 98.31 267 VAL A O 1
ATOM 2073 N N . LEU A 1 268 ? -1.705 -13.791 -5.192 1.00 98.38 268 LEU A N 1
ATOM 2074 C CA . LEU A 1 268 ? -2.567 -13.689 -6.364 1.00 98.38 268 LEU A CA 1
ATOM 2075 C C . LEU A 1 268 ? -3.772 -12.816 -6.013 1.00 98.38 268 LEU A C 1
ATOM 2077 O O . LEU A 1 268 ? -4.718 -13.271 -5.373 1.00 98.38 268 LEU A O 1
ATOM 2081 N N . LEU A 1 269 ? -3.727 -11.553 -6.421 1.00 98.44 269 LEU A N 1
ATOM 2082 C CA . LEU A 1 269 ? -4.761 -10.566 -6.138 1.00 98.44 269 LEU A CA 1
ATOM 2083 C C . LEU A 1 269 ? -5.961 -10.777 -7.065 1.00 98.44 269 LEU A C 1
ATOM 2085 O O . LEU A 1 269 ? -5.817 -10.867 -8.287 1.00 98.44 269 LEU A O 1
ATOM 2089 N N . ARG A 1 270 ? -7.156 -10.850 -6.478 1.00 98.12 270 ARG A N 1
ATOM 2090 C CA . ARG A 1 270 ? -8.427 -10.996 -7.193 1.00 98.12 270 ARG A CA 1
ATOM 2091 C C . ARG A 1 270 ? -9.455 -10.008 -6.642 1.00 98.12 270 ARG A C 1
ATOM 2093 O O . ARG A 1 270 ? -9.443 -9.744 -5.435 1.00 98.12 270 ARG A O 1
ATOM 2100 N N . PRO A 1 271 ? -10.391 -9.525 -7.476 1.00 97.31 271 PRO A N 1
ATOM 2101 C CA . PRO A 1 271 ? -11.563 -8.805 -6.994 1.00 97.31 271 PRO A CA 1
ATOM 2102 C C . PRO A 1 271 ? -12.292 -9.598 -5.905 1.00 97.31 271 PRO A C 1
ATOM 2104 O O . PRO A 1 271 ? -12.462 -10.811 -6.014 1.00 97.31 271 PRO A O 1
ATOM 2107 N N . GLY A 1 272 ? -12.702 -8.915 -4.837 1.00 95.88 272 GLY A N 1
ATOM 2108 C CA . GLY A 1 272 ? -13.408 -9.515 -3.699 1.00 95.88 272 GLY A CA 1
ATOM 2109 C C . GLY A 1 272 ? -12.511 -10.111 -2.606 1.00 95.88 272 GLY A C 1
ATOM 2110 O O . GLY A 1 272 ? -12.939 -10.165 -1.455 1.00 95.88 272 GLY A O 1
ATOM 2111 N N . GLU A 1 273 ? -11.266 -10.489 -2.918 1.00 97.38 273 GLU A N 1
ATOM 2112 C CA . GLU A 1 273 ? -10.259 -10.902 -1.919 1.00 97.38 273 GLU A CA 1
ATOM 2113 C C . GLU A 1 273 ? -9.358 -9.734 -1.484 1.00 97.38 273 GLU A C 1
ATOM 2115 O O . GLU A 1 273 ? -8.549 -9.886 -0.571 1.00 97.38 273 GLU A O 1
ATOM 2120 N N . VAL A 1 274 ? -9.486 -8.578 -2.136 1.00 97.75 274 VAL A N 1
ATOM 2121 C CA . VAL A 1 274 ? -8.654 -7.390 -1.930 1.00 97.75 274 VAL A CA 1
ATOM 2122 C C . VAL A 1 274 ? -9.549 -6.161 -1.829 1.00 97.75 274 VAL A C 1
ATOM 2124 O O . VAL A 1 274 ? -10.448 -5.975 -2.648 1.00 97.75 274 VAL A O 1
ATOM 2127 N N . GLU A 1 275 ? -9.297 -5.320 -0.830 1.00 97.62 275 GLU A N 1
ATOM 2128 C CA . GLU A 1 275 ? -9.935 -4.014 -0.667 1.00 97.62 275 GLU A CA 1
ATOM 2129 C C . GLU A 1 275 ? -8.850 -2.928 -0.688 1.00 97.62 275 GLU A C 1
ATOM 2131 O O . GLU A 1 275 ? -7.958 -2.929 0.161 1.00 97.62 275 GLU A O 1
ATOM 2136 N N . ILE A 1 276 ? -8.911 -2.025 -1.672 1.00 97.75 276 ILE A N 1
ATOM 2137 C CA . ILE A 1 276 ? -8.016 -0.864 -1.760 1.00 97.75 276 ILE A CA 1
ATOM 2138 C C . ILE A 1 276 ? -8.589 0.230 -0.865 1.00 97.75 276 ILE A C 1
ATOM 2140 O O . ILE A 1 276 ? -9.714 0.674 -1.086 1.00 97.75 276 ILE A O 1
ATOM 2144 N N . LEU A 1 277 ? -7.839 0.629 0.160 1.00 97.62 277 LEU A N 1
ATOM 2145 C CA . LEU A 1 277 ? -8.289 1.621 1.139 1.00 97.62 277 LEU A CA 1
ATOM 2146 C C . LEU A 1 277 ? -7.836 3.044 0.793 1.00 97.62 277 LEU A C 1
ATOM 2148 O O . LEU A 1 277 ? -8.365 3.993 1.363 1.00 97.62 277 LEU A O 1
ATOM 2152 N N . GLY A 1 278 ? -6.887 3.189 -0.135 1.00 96.12 278 GLY A N 1
ATOM 2153 C CA . GLY A 1 278 ? -6.321 4.480 -0.519 1.00 96.12 278 GLY A CA 1
ATOM 2154 C C . GLY A 1 278 ? -5.201 4.922 0.421 1.00 96.12 278 GLY A C 1
ATOM 2155 O O . GLY A 1 278 ? -4.513 4.086 1.011 1.00 96.12 278 GLY A O 1
ATOM 2156 N N . GLY A 1 279 ? -5.009 6.234 0.530 1.00 96.00 279 GLY A N 1
ATOM 2157 C CA . GLY A 1 279 ? -3.884 6.827 1.245 1.00 96.00 279 GLY A CA 1
ATOM 2158 C C . GLY A 1 279 ? -2.592 6.835 0.427 1.00 96.00 279 GLY A C 1
ATOM 2159 O O . GLY A 1 279 ? -2.480 6.200 -0.625 1.00 96.00 279 GLY A O 1
ATOM 2160 N N . SER A 1 280 ? -1.619 7.579 0.926 1.00 96.38 280 SER A N 1
ATOM 2161 C CA . SER A 1 280 ? -0.287 7.735 0.349 1.00 96.38 280 SER A CA 1
ATOM 2162 C C . SER A 1 280 ? 0.675 8.196 1.435 1.00 96.38 280 SER A C 1
ATOM 2164 O O . SER A 1 280 ? 0.244 8.807 2.414 1.00 96.38 280 SER A O 1
ATOM 2166 N N . ILE A 1 281 ? 1.959 7.897 1.253 1.00 97.31 281 ILE A N 1
ATOM 2167 C CA . ILE A 1 281 ? 3.034 8.376 2.125 1.00 97.31 281 ILE A CA 1
ATOM 2168 C C . ILE A 1 281 ? 3.902 9.309 1.283 1.00 97.31 281 ILE A C 1
ATOM 2170 O O . ILE A 1 281 ? 4.525 8.825 0.330 1.00 97.31 281 ILE A O 1
ATOM 2174 N N . PRO A 1 282 ? 3.924 10.621 1.578 1.00 94.56 282 PRO A N 1
ATOM 2175 C CA . PRO A 1 282 ? 4.636 11.610 0.771 1.00 94.56 282 PRO A CA 1
ATOM 2176 C C . PRO A 1 282 ? 6.101 11.248 0.511 1.00 94.56 282 PRO A C 1
ATOM 2178 O O . PRO A 1 282 ? 6.577 11.378 -0.613 1.00 94.56 282 PRO A O 1
ATOM 2181 N N . GLU A 1 283 ? 6.797 10.717 1.513 1.00 94.75 283 GLU A N 1
ATOM 2182 C CA . GLU A 1 283 ? 8.207 10.334 1.441 1.00 94.75 283 GLU A CA 1
ATOM 2183 C C . GLU A 1 283 ? 8.430 9.158 0.479 1.00 94.75 283 GLU A C 1
ATOM 2185 O O . GLU A 1 283 ? 9.393 9.146 -0.291 1.00 94.75 283 GLU A O 1
ATOM 2190 N N . LEU A 1 284 ? 7.524 8.172 0.475 1.00 95.25 284 LEU A N 1
ATOM 2191 C CA . LEU A 1 284 ? 7.573 7.065 -0.483 1.00 95.25 284 LEU A CA 1
ATOM 2192 C C . LEU A 1 284 ? 7.200 7.533 -1.887 1.00 95.25 284 LEU A C 1
ATOM 2194 O O . LEU A 1 284 ? 7.818 7.113 -2.862 1.00 95.25 284 LEU A O 1
ATOM 2198 N N . GLU A 1 285 ? 6.204 8.408 -2.002 1.00 94.12 285 GLU A N 1
ATOM 2199 C CA . GLU A 1 285 ? 5.743 8.923 -3.288 1.00 94.12 285 GLU A CA 1
ATOM 2200 C C . GLU A 1 285 ? 6.789 9.829 -3.954 1.00 94.12 285 GLU A C 1
ATOM 2202 O O . GLU A 1 285 ? 6.988 9.746 -5.168 1.00 94.12 285 GLU A O 1
ATOM 2207 N N . ALA A 1 286 ? 7.528 10.617 -3.169 1.00 92.56 286 ALA A N 1
ATOM 2208 C CA . ALA A 1 286 ? 8.679 11.388 -3.635 1.00 92.56 286 ALA A CA 1
ATOM 2209 C C . ALA A 1 286 ? 9.768 10.488 -4.248 1.00 92.56 286 ALA A C 1
ATOM 2211 O O . ALA A 1 286 ? 10.458 10.891 -5.182 1.00 92.56 286 ALA A O 1
ATOM 2212 N N . ARG A 1 287 ? 9.876 9.239 -3.775 1.00 93.81 287 ARG A N 1
ATOM 2213 C CA . ARG A 1 287 ? 10.838 8.230 -4.248 1.00 93.81 287 ARG A CA 1
ATOM 2214 C C . ARG A 1 287 ? 10.245 7.252 -5.267 1.00 93.81 287 ARG A C 1
ATOM 2216 O O . ARG A 1 287 ? 10.949 6.349 -5.718 1.00 93.81 287 ARG A O 1
ATOM 2223 N N . ALA A 1 288 ? 8.979 7.402 -5.663 1.00 93.19 288 ALA A N 1
ATOM 2224 C CA . ALA A 1 288 ? 8.285 6.403 -6.478 1.00 93.19 288 ALA A CA 1
ATOM 2225 C C . ALA A 1 288 ? 8.956 6.154 -7.836 1.00 93.19 288 ALA A C 1
ATOM 2227 O O . ALA A 1 288 ? 9.097 5.004 -8.256 1.00 93.19 288 ALA A O 1
ATOM 2228 N N . GLU A 1 289 ? 9.399 7.220 -8.508 1.00 92.31 289 GLU A N 1
ATOM 2229 C CA . GLU A 1 289 ? 10.099 7.120 -9.793 1.00 92.31 289 GLU A CA 1
ATOM 2230 C C . GLU A 1 289 ? 11.456 6.424 -9.640 1.00 92.31 289 GLU A C 1
ATOM 2232 O O . GLU A 1 289 ? 11.771 5.525 -10.417 1.00 92.31 289 GLU A O 1
ATOM 2237 N N . TYR A 1 290 ? 12.218 6.764 -8.598 1.00 94.31 290 TYR A N 1
ATOM 2238 C CA . TYR A 1 290 ? 13.489 6.113 -8.277 1.00 94.31 290 TYR A CA 1
ATOM 2239 C C . TYR A 1 290 ? 13.308 4.610 -8.005 1.00 94.31 290 TYR A C 1
ATOM 2241 O O . TYR A 1 290 ? 14.000 3.779 -8.599 1.00 94.31 290 TYR A O 1
ATOM 2249 N N . ILE A 1 291 ? 12.326 4.243 -7.172 1.00 95.62 291 ILE A N 1
ATOM 2250 C CA . ILE A 1 291 ? 12.002 2.846 -6.843 1.00 95.62 291 ILE A CA 1
ATOM 2251 C C . ILE A 1 291 ? 11.640 2.060 -8.111 1.00 95.62 291 ILE A C 1
ATOM 2253 O O . ILE A 1 291 ? 12.144 0.950 -8.322 1.00 95.62 291 ILE A O 1
ATOM 2257 N N . LEU A 1 292 ? 10.790 2.628 -8.973 1.00 95.31 292 LEU A N 1
ATOM 2258 C CA . LEU A 1 292 ? 10.378 1.990 -10.221 1.00 95.31 292 LEU A CA 1
ATOM 2259 C C . LEU A 1 292 ? 11.556 1.841 -11.193 1.00 95.31 292 LEU A C 1
ATOM 2261 O O . LEU A 1 292 ? 11.808 0.734 -11.673 1.00 95.31 292 LEU A O 1
ATOM 2265 N N . THR A 1 293 ? 12.312 2.913 -11.435 1.00 95.44 293 THR A N 1
ATOM 2266 C CA . THR A 1 293 ? 13.492 2.918 -12.313 1.00 95.44 293 THR A CA 1
ATOM 2267 C C . THR A 1 293 ? 14.496 1.854 -11.887 1.00 95.44 293 THR A C 1
ATOM 2269 O O . THR A 1 293 ? 14.885 1.010 -12.698 1.00 95.44 293 THR A O 1
ATOM 2272 N N . ASN A 1 294 ? 14.856 1.799 -10.604 1.00 96.75 294 ASN A N 1
ATOM 2273 C CA . ASN A 1 294 ? 15.802 0.803 -10.111 1.00 96.75 294 ASN A CA 1
ATOM 2274 C C . ASN A 1 294 ? 15.258 -0.626 -10.182 1.00 96.75 294 ASN A C 1
ATOM 2276 O O . ASN A 1 294 ? 15.999 -1.542 -10.550 1.00 96.75 294 ASN A O 1
ATOM 2280 N N . SER A 1 295 ? 13.963 -0.834 -9.933 1.00 95.81 295 SER A N 1
ATOM 2281 C CA . SER A 1 295 ? 13.338 -2.146 -10.131 1.00 95.81 295 SER A CA 1
ATOM 2282 C C . SER A 1 295 ? 13.434 -2.616 -11.590 1.00 95.81 295 SER A C 1
ATOM 2284 O O . SER A 1 295 ? 13.754 -3.779 -11.855 1.00 95.81 295 SER A O 1
ATOM 2286 N N . LEU A 1 296 ? 13.213 -1.714 -12.551 1.00 96.50 296 LEU A N 1
ATOM 2287 C CA . LEU A 1 296 ? 13.328 -2.002 -13.983 1.00 96.50 296 LEU A CA 1
ATOM 2288 C C . LEU A 1 296 ? 14.783 -2.253 -14.406 1.00 96.50 296 LEU A C 1
ATOM 2290 O O . LEU A 1 296 ? 15.046 -3.205 -15.142 1.00 96.50 296 LEU A O 1
ATOM 2294 N N . ARG A 1 297 ? 15.739 -1.462 -13.903 1.00 97.25 297 ARG A N 1
ATOM 2295 C CA . ARG A 1 297 ? 17.178 -1.637 -14.168 1.00 97.25 297 ARG A CA 1
ATOM 2296 C C . ARG A 1 297 ? 17.686 -2.995 -13.694 1.00 97.25 297 ARG A C 1
ATOM 2298 O O . ARG A 1 297 ? 18.313 -3.706 -14.478 1.00 97.25 297 ARG A O 1
ATOM 2305 N N . VAL A 1 298 ? 17.338 -3.397 -12.471 1.00 96.38 298 VAL A N 1
ATOM 2306 C CA . VAL A 1 298 ? 17.707 -4.713 -11.924 1.00 96.38 298 VAL A CA 1
ATOM 2307 C C . VAL A 1 298 ? 17.137 -5.847 -12.781 1.00 96.38 298 VAL A C 1
ATOM 2309 O O . VAL A 1 298 ? 17.847 -6.806 -13.077 1.00 96.38 298 VAL A O 1
ATOM 2312 N N . ARG A 1 299 ? 15.890 -5.729 -13.266 1.00 95.25 299 ARG A N 1
ATOM 2313 C CA . ARG A 1 299 ? 15.298 -6.715 -14.198 1.00 95.25 299 ARG A CA 1
ATOM 2314 C C . ARG A 1 299 ? 16.047 -6.820 -15.527 1.00 95.25 299 ARG A C 1
ATOM 2316 O O . ARG A 1 299 ? 16.010 -7.877 -16.149 1.00 95.25 299 ARG A O 1
ATOM 2323 N N . LEU A 1 300 ? 16.702 -5.746 -15.958 1.00 96.94 300 LEU A N 1
ATOM 2324 C CA . LEU A 1 300 ? 17.540 -5.707 -17.157 1.00 96.94 300 LEU A CA 1
ATOM 2325 C C . LEU A 1 300 ? 18.999 -6.116 -16.884 1.00 96.94 300 LEU A C 1
ATOM 2327 O O . LEU A 1 300 ? 19.828 -6.014 -17.783 1.00 96.94 300 LEU A O 1
ATOM 2331 N N . GLY A 1 301 ? 19.336 -6.542 -15.660 1.00 97.06 301 GLY A N 1
ATOM 2332 C CA . GLY A 1 301 ? 20.710 -6.877 -15.270 1.00 97.06 301 GLY A CA 1
ATOM 2333 C C . GLY A 1 301 ? 21.635 -5.662 -15.139 1.00 97.06 301 GLY A C 1
ATOM 2334 O O . GLY A 1 301 ? 22.853 -5.821 -15.132 1.00 97.06 301 GLY A O 1
ATOM 2335 N N . LYS A 1 302 ? 21.076 -4.449 -15.053 1.00 96.81 302 LYS A N 1
ATOM 2336 C CA . LYS A 1 302 ? 21.823 -3.203 -14.845 1.00 96.81 302 LYS A CA 1
ATOM 2337 C C . LYS A 1 302 ? 21.938 -2.914 -13.345 1.00 96.81 302 LYS A C 1
ATOM 2339 O O . LYS A 1 302 ? 21.009 -3.190 -12.586 1.00 96.81 302 LYS A O 1
ATOM 2344 N N . SER A 1 303 ? 23.045 -2.303 -12.927 1.00 96.12 303 SER A N 1
ATOM 2345 C CA . SER A 1 303 ? 23.204 -1.821 -11.549 1.00 96.12 303 SER A CA 1
ATOM 2346 C C . SER A 1 303 ? 22.172 -0.730 -11.224 1.00 96.12 303 SER A C 1
ATOM 2348 O O . SER A 1 303 ? 21.859 0.078 -12.116 1.00 96.12 303 SER A O 1
ATOM 2350 N N . PRO A 1 304 ? 21.652 -0.688 -9.981 1.00 95.50 304 PRO A N 1
ATOM 2351 C CA . PRO A 1 304 ? 20.792 0.400 -9.535 1.00 95.50 304 PRO A CA 1
ATOM 2352 C C . PRO A 1 304 ? 21.555 1.728 -9.578 1.00 95.50 304 PRO A C 1
ATOM 2354 O O . PRO A 1 304 ? 22.773 1.766 -9.396 1.00 95.50 304 PRO A O 1
ATOM 2357 N N . GLU A 1 305 ? 20.835 2.805 -9.858 1.00 92.88 305 GLU A N 1
ATOM 2358 C CA . GLU A 1 305 ? 21.343 4.165 -9.710 1.00 92.88 305 GLU A CA 1
ATOM 2359 C C . GLU A 1 305 ? 21.473 4.504 -8.220 1.00 92.88 305 GLU A C 1
ATOM 2361 O O . GLU A 1 305 ? 20.668 4.007 -7.422 1.00 92.88 305 GLU A O 1
ATOM 2366 N N . PRO A 1 306 ? 22.488 5.301 -7.832 1.00 91.94 306 PRO A N 1
ATOM 2367 C CA . PRO A 1 306 ? 22.599 5.786 -6.466 1.00 91.94 306 PRO A CA 1
ATOM 2368 C C . PRO A 1 306 ? 21.378 6.638 -6.127 1.00 91.94 306 PRO A C 1
ATOM 2370 O O . PRO A 1 306 ? 20.815 7.312 -6.990 1.00 91.94 306 PRO A O 1
ATOM 2373 N N . GLU A 1 307 ? 20.970 6.599 -4.866 1.00 85.75 307 GLU A N 1
ATOM 2374 C CA . GLU A 1 307 ? 19.903 7.463 -4.389 1.00 85.75 307 GLU A CA 1
ATOM 2375 C C . GLU A 1 307 ? 20.386 8.915 -4.424 1.00 85.75 307 GLU A C 1
ATOM 2377 O O . GLU A 1 307 ? 21.378 9.254 -3.780 1.00 85.75 307 GLU A O 1
ATOM 2382 N N . GLU A 1 308 ? 19.728 9.758 -5.222 1.00 77.00 308 GLU A N 1
ATOM 2383 C CA . GLU A 1 308 ? 19.963 11.199 -5.182 1.00 77.00 308 GLU A CA 1
ATOM 2384 C C . GLU A 1 308 ? 19.428 11.716 -3.843 1.00 77.00 308 GLU A C 1
ATOM 2386 O O . GLU A 1 308 ? 18.244 11.551 -3.537 1.00 77.00 308 GLU A O 1
ATOM 2391 N N . GLU A 1 309 ? 20.300 12.311 -3.025 1.00 68.44 309 GLU A N 1
ATOM 2392 C CA . GLU A 1 309 ? 19.857 12.981 -1.806 1.00 68.44 309 GLU A CA 1
ATOM 2393 C C . GLU A 1 309 ? 18.850 14.080 -2.179 1.00 68.44 309 GLU A C 1
ATOM 2395 O O . GLU A 1 309 ? 19.084 14.840 -3.128 1.00 68.44 309 GLU A O 1
ATOM 2400 N N . PRO A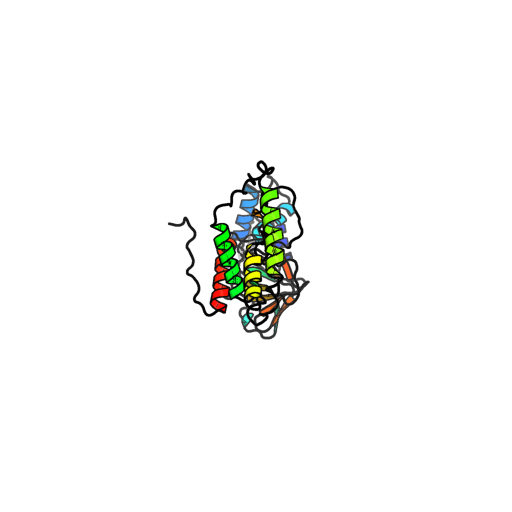 1 310 ? 17.712 14.178 -1.470 1.00 57.91 310 PRO A N 1
ATOM 2401 C CA . PRO A 1 310 ? 16.719 15.191 -1.770 1.00 57.91 310 PRO A CA 1
ATOM 2402 C C . PRO A 1 310 ? 17.347 16.590 -1.647 1.00 57.91 310 PRO A C 1
ATOM 2404 O O . PRO A 1 310 ? 18.072 16.860 -0.683 1.00 57.91 310 PRO A O 1
ATOM 2407 N N . PRO A 1 311 ? 17.078 17.507 -2.595 1.00 49.00 311 PRO A N 1
ATOM 2408 C CA . PRO A 1 311 ? 17.643 18.849 -2.556 1.00 49.00 311 PRO A CA 1
ATOM 2409 C C . PRO A 1 311 ? 17.170 19.578 -1.289 1.00 49.00 311 PRO A C 1
ATOM 2411 O O . PRO A 1 311 ? 15.985 19.878 -1.156 1.00 49.00 311 PRO A O 1
ATOM 2414 N N . GLY A 1 312 ? 18.093 19.862 -0.362 1.00 53.91 312 GLY A N 1
ATOM 2415 C CA . GLY A 1 312 ? 17.818 20.658 0.845 1.00 53.91 312 GLY A CA 1
ATOM 2416 C C . GLY A 1 312 ? 18.234 20.064 2.197 1.00 53.91 312 GLY A C 1
ATOM 2417 O O . GLY A 1 312 ? 17.832 20.619 3.215 1.00 53.91 312 GLY A O 1
ATOM 2418 N N . GLN A 1 313 ? 19.017 18.979 2.245 1.00 46.28 313 GLN A N 1
ATOM 2419 C CA . GLN A 1 313 ? 19.570 18.430 3.502 1.00 46.28 313 GLN A CA 1
ATOM 2420 C C . GLN A 1 313 ? 21.088 18.661 3.688 1.00 46.28 313 GLN A C 1
ATOM 2422 O O . GLN A 1 313 ? 21.706 17.999 4.520 1.00 46.28 313 GLN A O 1
ATOM 2427 N N . GLY A 1 314 ? 21.681 19.598 2.935 1.00 39.75 314 GLY A N 1
ATOM 2428 C CA . GLY A 1 314 ? 23.101 19.980 3.021 1.00 39.75 314 GLY A CA 1
ATOM 2429 C C . GLY A 1 314 ? 23.351 21.292 3.753 1.00 39.75 314 GLY A C 1
ATOM 2430 O O . GLY A 1 314 ? 22.466 22.175 3.692 1.00 39.75 314 GLY A O 1
#

Sequence (314 aa):
MASAGSSSRNQPATNSVVPAVLSSWLRARYPTMTVRQEWLEGCVEYLLESALPARPTDRTLIRQTNQQLLHADLADSTENGVLPADVLTRHKHRLGERNRGILLQIVGIMDVGIPAQTQLDVLAALKEARLAPPRLPHSNSNQAASGAAAEHDRRQREDRQQAAEDQAQQQEGEEDHMSAFHSSETQLASLSNPTIYPRSLIRLHLSDGHAELLLPAFEHSRIEALSMNGRREDEEGGEEVREQGPQRTLLGCKVLLKGSEVRRGQVLLRPGEVEILGGSIPELEARAEYILTNSLRVRLGKSPEPEEEPPGQG

pLDDT: mean 80.25, std 21.07, range [37.94, 98.69]

Radius of gyration: 29.83 Å; chains: 1; bounding box: 41×62×134 Å